Protein AF-A0A3D5JW32-F1 (afdb_monomer_lite)

pLDDT: mean 79.87, std 18.82, range [30.77, 98.5]

Structure (mmCIF, N/CA/C/O backbone):
data_AF-A0A3D5JW32-F1
#
_entry.id   AF-A0A3D5JW32-F1
#
loop_
_atom_site.group_PDB
_atom_site.id
_atom_site.type_symbol
_atom_site.label_atom_id
_atom_site.label_alt_id
_atom_site.label_comp_id
_atom_site.label_asym_id
_atom_site.label_entity_id
_atom_site.label_seq_id
_atom_site.pdbx_PDB_ins_code
_atom_site.Cartn_x
_atom_site.Cartn_y
_atom_site.Cartn_z
_atom_site.occupancy
_atom_site.B_iso_or_equiv
_atom_site.auth_seq_id
_atom_site.auth_comp_id
_atom_site.auth_asym_id
_atom_site.auth_atom_id
_atom_site.pdbx_PDB_model_num
ATOM 1 N N . LEU A 1 1 ? 2.317 16.200 3.271 1.00 34.09 1 LEU A N 1
ATOM 2 C CA . LEU A 1 1 ? 3.637 16.085 3.914 1.00 34.09 1 LEU A CA 1
ATOM 3 C C . LEU A 1 1 ? 4.172 14.727 3.511 1.00 34.09 1 LEU A C 1
ATOM 5 O O . LEU A 1 1 ? 3.501 13.744 3.782 1.00 34.09 1 LEU A O 1
ATOM 9 N N . TYR A 1 2 ? 5.267 14.684 2.752 1.00 35.19 2 TYR A N 1
ATOM 10 C CA . TYR A 1 2 ? 6.040 13.451 2.630 1.00 35.19 2 TYR A CA 1
ATOM 11 C C . TYR A 1 2 ? 6.527 13.134 4.046 1.00 35.19 2 TYR A C 1
ATOM 13 O O . TYR A 1 2 ? 7.132 14.013 4.662 1.00 35.19 2 TYR A O 1
ATOM 21 N N . GLY A 1 3 ? 6.203 11.955 4.580 1.00 39.38 3 GLY A N 1
ATOM 22 C CA . GLY A 1 3 ? 6.708 11.452 5.864 1.00 39.38 3 GLY A CA 1
ATOM 23 C C . GLY A 1 3 ? 8.209 11.167 5.781 1.00 39.38 3 GLY A C 1
ATOM 24 O O . GLY A 1 3 ? 8.642 10.023 5.815 1.00 39.38 3 GLY A O 1
ATOM 25 N N . GLY A 1 4 ? 8.986 12.223 5.551 1.00 36.19 4 GLY A N 1
ATOM 26 C CA . GLY A 1 4 ? 10.425 12.228 5.308 1.00 36.19 4 GLY A CA 1
ATOM 27 C C . GLY A 1 4 ? 11.145 13.194 6.243 1.00 36.19 4 GLY A C 1
ATOM 28 O O . GLY A 1 4 ? 12.140 13.795 5.853 1.00 36.19 4 GLY A O 1
ATOM 29 N N . GLY A 1 5 ? 10.618 13.394 7.453 1.00 43.34 5 GLY A N 1
ATOM 30 C CA . GLY A 1 5 ? 11.402 13.974 8.534 1.00 43.34 5 GLY A CA 1
ATOM 31 C C . GLY A 1 5 ? 12.342 12.915 9.098 1.00 43.34 5 GLY A C 1
ATOM 32 O O . GLY A 1 5 ? 11.950 11.758 9.266 1.00 43.34 5 GLY A O 1
ATOM 33 N N . ASP A 1 6 ? 13.579 13.298 9.403 1.00 49.12 6 ASP A N 1
ATOM 34 C CA . ASP A 1 6 ? 14.437 12.470 10.238 1.00 49.12 6 ASP A CA 1
ATOM 35 C C . ASP A 1 6 ? 13.717 12.166 11.553 1.00 49.12 6 ASP A C 1
ATOM 37 O O . ASP A 1 6 ? 13.260 13.074 12.248 1.00 49.12 6 ASP A O 1
ATOM 41 N N . ASN A 1 7 ? 13.669 10.878 11.901 1.00 60.97 7 ASN A N 1
ATOM 42 C CA . ASN A 1 7 ? 13.079 10.341 13.125 1.00 60.97 7 ASN A CA 1
ATOM 43 C C . ASN A 1 7 ? 11.555 10.139 13.149 1.00 60.97 7 ASN A C 1
ATOM 45 O O . ASN A 1 7 ? 10.902 10.484 14.133 1.00 60.97 7 ASN A O 1
ATOM 49 N N . LEU A 1 8 ? 11.012 9.430 12.159 1.00 65.69 8 LEU A N 1
ATOM 50 C CA . LEU A 1 8 ? 9.656 8.857 12.229 1.00 65.69 8 LEU A CA 1
ATOM 51 C C . LEU A 1 8 ? 9.365 8.093 13.538 1.00 65.69 8 LEU A C 1
ATOM 53 O O . LEU A 1 8 ? 8.250 8.120 14.038 1.00 65.69 8 LEU A O 1
ATOM 57 N N . LYS A 1 9 ? 10.380 7.481 14.160 1.00 66.50 9 LYS A N 1
ATOM 58 C CA . LYS A 1 9 ? 10.263 6.869 15.498 1.00 66.50 9 LYS A CA 1
ATOM 59 C C . LYS A 1 9 ? 9.889 7.830 16.637 1.00 66.50 9 LYS A C 1
ATOM 61 O O . LYS A 1 9 ? 9.487 7.378 17.698 1.00 66.50 9 LYS A O 1
ATOM 66 N N . TYR A 1 10 ? 10.118 9.127 16.458 1.00 65.56 10 TYR A N 1
ATOM 67 C CA . TYR A 1 10 ? 9.728 10.175 17.400 1.00 65.56 10 TYR A CA 1
ATOM 68 C C . TYR A 1 10 ? 8.472 10.894 16.919 1.00 65.56 10 TYR A C 1
ATOM 70 O O . TYR A 1 10 ? 8.055 11.868 17.549 1.00 65.56 10 TYR A O 1
ATOM 78 N N . GLU A 1 11 ? 7.871 10.441 15.811 1.00 62.34 11 GLU A N 1
ATOM 79 C CA . GLU A 1 11 ? 6.598 10.988 15.413 1.00 62.34 11 GLU A CA 1
ATOM 80 C C . GLU A 1 11 ? 5.562 10.657 16.477 1.00 62.34 11 GLU A C 1
ATOM 82 O O . GLU A 1 11 ? 5.435 9.524 16.929 1.00 62.34 11 GLU A O 1
ATOM 87 N N . PRO A 1 12 ? 4.774 11.636 16.889 1.00 60.88 12 PRO A N 1
ATOM 88 C CA . PRO A 1 12 ? 3.864 11.440 18.001 1.00 60.88 12 PRO A CA 1
ATOM 89 C C . PRO A 1 12 ? 2.772 10.388 17.816 1.00 60.88 12 PRO A C 1
ATOM 91 O O . PRO A 1 12 ? 2.269 9.852 18.806 1.00 60.88 12 PRO A O 1
ATOM 94 N N . THR A 1 13 ? 2.434 10.105 16.557 1.00 66.38 13 THR A N 1
ATOM 95 C CA . THR A 1 13 ? 1.471 9.077 16.159 1.00 66.38 13 THR A CA 1
ATOM 96 C C . THR A 1 13 ? 2.119 7.715 15.905 1.00 66.38 13 THR A C 1
ATOM 98 O O . THR A 1 13 ? 1.420 6.787 15.509 1.00 66.38 13 THR A O 1
ATOM 101 N N . VAL A 1 14 ? 3.432 7.571 16.134 1.00 69.69 14 VAL A N 1
ATOM 102 C CA . VAL A 1 14 ? 4.180 6.341 15.841 1.00 69.69 14 VAL A CA 1
ATOM 103 C C . VAL A 1 14 ? 3.578 5.112 16.527 1.00 69.69 14 VAL A C 1
ATOM 105 O O . VAL A 1 14 ? 3.443 4.077 15.883 1.00 69.69 14 VAL A O 1
ATOM 108 N N . ASP A 1 15 ? 3.098 5.268 17.764 1.00 70.00 15 ASP A N 1
ATOM 109 C CA . ASP A 1 15 ? 2.461 4.205 18.555 1.00 70.00 15 ASP A CA 1
ATOM 110 C C . ASP A 1 15 ? 1.148 3.693 17.933 1.00 70.00 15 ASP A C 1
ATOM 112 O O . ASP A 1 15 ? 0.679 2.611 18.276 1.00 70.00 15 ASP A O 1
ATOM 116 N N . ALA A 1 16 ? 0.535 4.470 17.034 1.00 71.88 16 ALA A N 1
ATOM 117 C CA . ALA A 1 16 ? -0.658 4.087 16.282 1.00 71.88 16 ALA A CA 1
ATOM 118 C C . ALA A 1 16 ? -0.326 3.563 14.875 1.00 71.88 16 ALA A C 1
ATOM 120 O O . ALA A 1 16 ? -1.209 3.045 14.187 1.00 71.88 16 ALA A O 1
ATOM 121 N N . SER A 1 17 ? 0.927 3.684 14.429 1.00 76.69 17 SER A N 1
ATOM 122 C CA . SER A 1 17 ? 1.345 3.154 13.139 1.00 76.69 17 SER A CA 1
ATOM 123 C C . SER A 1 17 ? 1.540 1.644 13.219 1.00 76.69 17 SER A C 1
ATOM 125 O O . SER A 1 17 ? 2.198 1.117 14.120 1.00 76.69 17 SER A O 1
ATOM 127 N N . TRP A 1 18 ? 1.033 0.929 12.213 1.00 82.62 18 TRP A N 1
ATOM 128 C CA . TRP A 1 18 ? 1.267 -0.510 12.078 1.00 82.62 18 TRP A CA 1
ATOM 129 C C . TRP A 1 18 ? 2.763 -0.837 11.907 1.00 82.62 18 TRP A C 1
ATOM 131 O O . TRP A 1 18 ? 3.191 -1.945 12.219 1.00 82.62 18 TRP A O 1
ATOM 141 N N . CYS A 1 19 ? 3.566 0.108 11.406 1.00 82.31 19 CYS A N 1
ATOM 142 C CA . CYS A 1 19 ? 5.023 0.058 11.436 1.00 82.31 19 CYS A CA 1
ATOM 143 C C . CYS A 1 19 ? 5.612 1.475 11.363 1.00 82.31 19 CYS A C 1
ATOM 145 O O . CYS A 1 19 ? 5.124 2.336 10.628 1.00 82.31 19 CYS A O 1
ATOM 147 N N . ALA A 1 20 ? 6.672 1.739 12.119 1.00 79.56 20 ALA A N 1
ATOM 148 C CA . ALA A 1 20 ? 7.420 2.983 12.000 1.00 79.56 20 ALA A CA 1
ATOM 149 C C . ALA A 1 20 ? 8.514 2.792 10.945 1.00 79.56 20 ALA A C 1
ATOM 151 O O . ALA A 1 20 ? 9.506 2.126 11.213 1.00 79.56 20 ALA A O 1
ATOM 152 N N . SER A 1 21 ? 8.332 3.324 9.736 1.00 82.12 21 SER A N 1
ATOM 153 C CA . SER A 1 21 ? 9.230 3.059 8.604 1.00 82.12 21 SER A CA 1
ATOM 154 C C . SER A 1 21 ? 9.554 4.340 7.849 1.00 82.12 21 SER A C 1
ATOM 156 O O . SER A 1 21 ? 8.648 5.000 7.343 1.00 82.12 21 SER A O 1
ATOM 158 N N . GLN A 1 22 ? 10.840 4.696 7.775 1.00 80.50 22 GLN A N 1
ATOM 159 C CA . GLN A 1 22 ? 11.320 5.893 7.083 1.00 80.50 22 GLN A CA 1
ATOM 160 C C . GLN A 1 22 ? 11.938 5.543 5.733 1.00 80.50 22 GLN A C 1
ATOM 162 O O . GLN A 1 22 ? 12.904 4.785 5.647 1.00 80.50 22 GLN A O 1
ATOM 167 N N . TYR A 1 23 ? 11.444 6.194 4.682 1.00 81.31 23 TYR A N 1
ATOM 168 C CA . TYR A 1 23 ? 12.141 6.251 3.404 1.00 81.31 23 TYR A CA 1
ATOM 169 C C . TYR A 1 23 ? 13.387 7.141 3.527 1.00 81.31 23 TYR A C 1
ATOM 171 O O . TYR A 1 23 ? 13.285 8.307 3.906 1.00 81.31 23 TYR A O 1
ATOM 179 N N . ILE A 1 24 ? 14.562 6.592 3.211 1.00 78.62 24 ILE A N 1
ATOM 180 C CA . ILE A 1 24 ? 15.864 7.262 3.403 1.00 78.62 24 ILE A CA 1
ATOM 181 C C . ILE A 1 24 ? 16.575 7.624 2.088 1.00 78.62 24 ILE A C 1
ATOM 183 O O . ILE A 1 24 ? 17.747 8.013 2.098 1.00 78.62 24 ILE A O 1
ATOM 187 N N . GLY A 1 25 ? 15.872 7.513 0.959 1.00 75.12 25 GLY A N 1
ATOM 188 C CA . GLY A 1 25 ? 16.359 7.892 -0.366 1.00 75.12 25 GLY A CA 1
ATOM 189 C C . GLY A 1 25 ? 16.450 6.726 -1.356 1.00 75.12 25 GLY A C 1
ATOM 190 O O . GLY A 1 25 ? 16.247 5.571 -0.981 1.00 75.12 25 GLY A O 1
ATOM 191 N N . PRO A 1 26 ? 16.755 7.032 -2.629 1.00 74.12 26 PRO A N 1
ATOM 192 C CA . PRO A 1 26 ? 16.813 6.036 -3.688 1.00 74.12 26 PRO A CA 1
ATOM 193 C C . PRO A 1 26 ? 17.966 5.062 -3.460 1.00 74.12 26 PRO A C 1
ATOM 195 O O . PRO A 1 26 ? 19.010 5.437 -2.917 1.00 74.12 26 PRO A O 1
ATOM 198 N N . ASN A 1 27 ? 17.787 3.820 -3.916 1.00 73.56 27 ASN A N 1
ATOM 199 C CA . ASN A 1 27 ? 18.757 2.735 -3.737 1.00 73.56 27 ASN A CA 1
ATOM 200 C C . ASN A 1 27 ? 19.118 2.503 -2.267 1.00 73.56 27 ASN A C 1
ATOM 202 O O . ASN A 1 27 ? 20.271 2.234 -1.955 1.00 73.56 27 ASN A O 1
ATOM 206 N N . LYS A 1 28 ? 18.179 2.680 -1.337 1.00 74.62 28 LYS A N 1
ATOM 207 C CA . LYS A 1 28 ? 18.384 2.305 0.057 1.00 74.62 28 LYS A CA 1
ATOM 208 C C . LYS A 1 28 ? 17.105 1.673 0.596 1.00 74.62 28 LYS A C 1
ATOM 210 O O . LYS A 1 28 ? 16.038 2.253 0.404 1.00 74.62 28 LYS A O 1
ATOM 215 N N . PRO A 1 29 ? 17.197 0.533 1.296 1.00 77.25 29 PRO A N 1
ATOM 216 C CA . PRO A 1 29 ? 16.075 -0.007 2.036 1.00 77.25 29 PRO A CA 1
ATOM 217 C C . PRO A 1 29 ? 15.622 1.017 3.078 1.00 77.25 29 PRO A C 1
ATOM 219 O O . PRO A 1 29 ? 16.425 1.839 3.540 1.00 77.25 29 PRO A O 1
ATOM 222 N N . PRO A 1 30 ? 14.342 0.986 3.462 1.00 83.81 30 PRO A N 1
ATOM 223 C CA . PRO A 1 30 ? 13.848 1.887 4.476 1.00 83.81 30 PRO A CA 1
ATOM 224 C C . PRO A 1 30 ? 14.488 1.601 5.829 1.00 83.81 30 PRO A C 1
ATOM 226 O O . PRO A 1 30 ? 14.925 0.491 6.130 1.00 83.81 30 PRO A O 1
ATOM 229 N N . LYS A 1 31 ? 14.507 2.629 6.673 1.00 84.62 31 LYS A N 1
ATOM 230 C CA . LYS A 1 31 ? 14.867 2.479 8.075 1.00 84.62 31 LYS A CA 1
ATOM 231 C C . LYS A 1 31 ? 13.606 2.159 8.866 1.00 84.62 31 LYS A C 1
ATOM 233 O O . LYS A 1 31 ? 12.785 3.043 9.106 1.00 84.62 31 LYS A O 1
ATOM 238 N N . ASP A 1 32 ? 13.465 0.899 9.251 1.00 84.75 32 ASP A N 1
ATOM 239 C CA . ASP A 1 32 ? 12.332 0.419 10.036 1.00 84.75 32 ASP A CA 1
ATOM 240 C C . ASP A 1 32 ? 12.641 0.468 11.546 1.00 84.75 32 ASP A C 1
ATOM 242 O O . ASP A 1 32 ? 13.729 0.109 11.992 1.00 84.75 32 ASP A O 1
ATOM 246 N N . TRP A 1 33 ? 11.663 0.875 12.348 1.00 84.06 33 TRP A N 1
ATOM 247 C CA . TRP A 1 33 ? 11.628 0.747 13.806 1.00 84.06 33 TRP A CA 1
ATOM 248 C C . TRP A 1 33 ? 10.405 -0.080 14.190 1.00 84.06 33 TRP A C 1
ATOM 250 O O . TRP A 1 33 ? 9.448 0.401 14.790 1.00 84.06 33 TRP A O 1
ATOM 260 N N . ILE A 1 34 ? 10.411 -1.347 13.785 1.00 86.25 34 ILE A N 1
ATOM 261 C CA . ILE A 1 34 ? 9.301 -2.272 14.041 1.00 86.25 34 ILE A CA 1
ATOM 262 C C . ILE A 1 34 ? 9.009 -2.400 15.538 1.00 86.25 34 ILE A C 1
ATOM 264 O O . ILE A 1 34 ? 7.858 -2.547 15.913 1.00 86.25 34 ILE A O 1
ATOM 268 N N . GLU A 1 35 ? 10.014 -2.269 16.397 1.00 85.81 35 GLU A N 1
ATOM 269 C CA . GLU A 1 35 ? 9.868 -2.401 17.850 1.00 85.81 35 GLU A CA 1
ATOM 270 C C . GLU A 1 35 ? 8.910 -1.373 18.473 1.00 85.81 35 GLU A C 1
ATOM 272 O O . GLU A 1 35 ? 8.327 -1.639 19.519 1.00 85.81 35 GLU A O 1
ATOM 277 N N . VAL A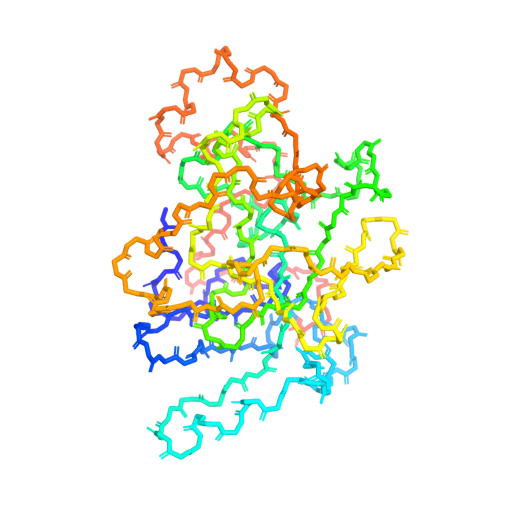 1 36 ? 8.718 -0.217 17.823 1.00 79.25 36 VAL A N 1
ATOM 278 C CA . VAL A 1 36 ? 7.764 0.821 18.260 1.00 79.25 36 VAL A CA 1
ATOM 279 C C . VAL A 1 36 ? 6.424 0.752 17.511 1.00 79.25 36 VAL A C 1
ATOM 281 O O . VAL A 1 36 ? 5.576 1.621 17.677 1.00 79.25 36 VAL A O 1
ATOM 284 N N . SER A 1 37 ? 6.224 -0.267 16.667 1.00 78.31 37 SER A N 1
ATOM 285 C CA . SER A 1 37 ? 4.952 -0.535 15.987 1.00 78.31 37 SER A CA 1
ATOM 286 C C . SER A 1 37 ? 3.842 -0.881 16.977 1.00 78.31 37 SER A C 1
ATOM 288 O O . SER A 1 37 ? 4.048 -1.665 17.907 1.00 78.31 37 SER A O 1
ATOM 290 N N . ALA A 1 38 ? 2.619 -0.445 16.662 1.00 80.38 38 ALA A N 1
ATOM 291 C CA . ALA A 1 38 ? 1.397 -0.858 17.350 1.00 80.38 38 ALA A CA 1
ATOM 292 C C . ALA A 1 38 ? 1.213 -2.391 17.428 1.00 80.38 38 ALA A C 1
ATOM 294 O O . ALA A 1 38 ? 0.594 -2.897 18.363 1.00 80.38 38 ALA A O 1
ATOM 295 N N . LEU A 1 39 ? 1.736 -3.145 16.452 1.00 83.06 39 LEU A N 1
ATOM 296 C CA . LEU A 1 39 ? 1.570 -4.599 16.361 1.00 83.06 39 LEU A CA 1
ATOM 297 C C . LEU A 1 39 ? 2.643 -5.386 17.121 1.00 83.06 39 LEU A C 1
ATOM 299 O O . LEU A 1 39 ? 2.408 -6.544 17.459 1.00 83.06 39 LEU A O 1
ATOM 303 N N . TYR A 1 40 ? 3.808 -4.795 17.396 1.00 85.94 40 TYR A N 1
ATOM 304 C CA . TYR A 1 40 ? 4.984 -5.540 17.860 1.00 85.94 40 TYR A CA 1
ATOM 305 C C . TYR A 1 40 ? 4.733 -6.329 19.152 1.00 85.94 40 TYR A C 1
ATOM 307 O O . TYR A 1 40 ? 5.043 -7.520 19.221 1.00 85.94 40 TYR A O 1
ATOM 315 N N . TYR A 1 41 ? 4.069 -5.700 20.127 1.00 85.00 41 TYR A N 1
ATOM 316 C CA . TYR A 1 41 ? 3.676 -6.341 21.387 1.00 85.00 41 TYR A CA 1
ATOM 317 C C . TYR A 1 41 ? 2.789 -7.559 21.190 1.00 85.00 41 TYR A C 1
ATOM 319 O O . TYR A 1 41 ? 3.048 -8.639 21.718 1.00 85.00 41 TYR A O 1
ATOM 327 N N . TYR A 1 42 ? 1.727 -7.375 20.405 1.00 85.38 42 TYR A N 1
ATOM 328 C CA . TYR A 1 42 ? 0.713 -8.394 20.172 1.00 85.38 42 TYR A CA 1
ATOM 329 C C . TYR A 1 42 ? 1.269 -9.567 19.363 1.00 85.38 42 TYR A C 1
ATOM 331 O O . TYR A 1 42 ? 0.744 -10.674 19.433 1.00 85.38 42 TYR A O 1
ATOM 339 N N . LEU A 1 43 ? 2.379 -9.346 18.658 1.00 89.12 43 LEU A N 1
ATOM 340 C CA . LEU A 1 43 ? 3.151 -10.366 17.958 1.00 89.12 43 LEU A CA 1
ATOM 341 C C . LEU A 1 43 ? 4.279 -10.951 18.821 1.00 89.12 43 LEU A C 1
ATOM 343 O O . LEU A 1 43 ? 5.240 -11.508 18.293 1.00 89.12 43 LEU A O 1
ATOM 347 N N . SER A 1 44 ? 4.160 -10.856 20.151 1.00 90.69 44 SER A N 1
ATOM 348 C CA . SER A 1 44 ? 5.119 -11.403 21.122 1.00 90.69 44 SER A CA 1
ATOM 349 C C . SER A 1 44 ? 6.547 -10.889 20.919 1.00 90.69 44 SER A C 1
ATOM 351 O O . SER A 1 44 ? 7.509 -11.633 21.111 1.00 90.69 44 SER A O 1
ATOM 353 N N . ASN A 1 45 ? 6.690 -9.627 20.502 1.00 89.62 45 ASN A N 1
ATOM 354 C CA . ASN A 1 45 ? 7.976 -8.982 20.225 1.00 89.62 45 ASN A CA 1
ATOM 355 C C . ASN A 1 45 ? 8.817 -9.752 19.191 1.00 89.62 45 ASN A C 1
ATOM 357 O O . ASN A 1 45 ? 10.045 -9.801 19.271 1.00 89.62 45 ASN A O 1
ATOM 361 N N . ASN A 1 46 ? 8.157 -10.409 18.233 1.00 90.69 46 ASN A N 1
ATOM 362 C CA . ASN A 1 46 ? 8.822 -11.234 17.237 1.00 90.69 46 ASN A CA 1
ATOM 363 C C . ASN A 1 46 ? 8.960 -10.497 15.901 1.00 90.69 46 ASN A C 1
ATOM 365 O O . ASN A 1 46 ? 8.043 -10.460 15.078 1.00 90.69 46 ASN A O 1
ATOM 369 N N . MET A 1 47 ? 10.163 -9.982 15.656 1.00 87.38 47 MET A N 1
ATOM 370 C CA . MET A 1 47 ? 10.547 -9.338 14.396 1.00 87.38 47 MET A CA 1
ATOM 371 C C . MET A 1 47 ? 10.344 -10.231 13.165 1.00 87.38 47 MET A C 1
ATOM 373 O O . MET A 1 47 ? 10.036 -9.736 12.083 1.00 87.38 47 MET A O 1
ATOM 377 N N . GLY A 1 48 ? 10.475 -11.553 13.316 1.00 89.00 48 GLY A N 1
ATOM 378 C CA . GLY A 1 48 ? 10.346 -12.504 12.213 1.00 89.00 48 GLY A CA 1
ATOM 379 C C . GLY A 1 48 ? 8.964 -12.509 11.555 1.00 89.00 48 GLY A C 1
ATOM 380 O O . GLY A 1 48 ? 8.860 -12.911 10.399 1.00 89.00 48 GLY A O 1
ATOM 381 N N . VAL A 1 49 ? 7.924 -12.029 12.249 1.00 91.56 49 VAL A N 1
ATOM 382 C CA . VAL A 1 49 ? 6.545 -11.977 11.733 1.00 91.56 49 VAL A CA 1
ATOM 383 C C . VAL A 1 4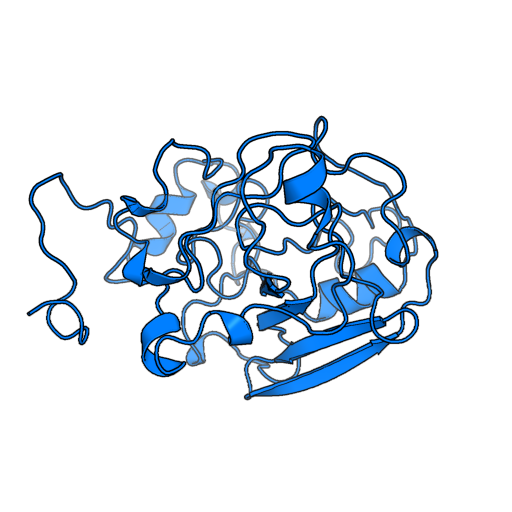9 ? 6.359 -10.889 10.672 1.00 91.56 49 VAL A C 1
ATOM 385 O O . VAL A 1 49 ? 5.465 -11.000 9.843 1.00 91.56 49 VAL A O 1
ATOM 388 N N . PHE A 1 50 ? 7.215 -9.864 10.635 1.00 91.50 50 PHE A N 1
ATOM 389 C CA . PHE A 1 50 ? 7.112 -8.757 9.673 1.00 91.50 50 PHE A CA 1
ATOM 390 C C . PHE A 1 50 ? 7.731 -9.080 8.307 1.00 91.50 50 PHE A C 1
ATOM 392 O O . PHE A 1 50 ? 7.699 -8.249 7.395 1.00 91.50 50 PHE A O 1
ATOM 399 N N . ARG A 1 51 ? 8.278 -10.289 8.146 1.00 89.94 51 ARG A N 1
ATOM 400 C CA . ARG A 1 51 ? 8.995 -10.721 6.950 1.00 89.94 51 ARG A CA 1
ATOM 401 C C . ARG A 1 51 ? 8.313 -11.909 6.284 1.00 89.94 51 ARG A C 1
ATOM 403 O O . ARG A 1 51 ? 7.889 -12.852 6.954 1.00 89.94 51 ARG A O 1
ATOM 410 N N . CYS A 1 52 ? 8.281 -11.883 4.957 1.00 92.31 52 CYS A N 1
ATOM 411 C CA . CYS A 1 52 ? 7.883 -13.032 4.161 1.00 92.31 52 CYS A CA 1
ATOM 412 C C . CYS A 1 52 ? 9.087 -13.973 3.980 1.00 92.31 52 CYS A C 1
ATOM 414 O O . CYS A 1 52 ? 10.154 -13.514 3.574 1.00 92.31 52 CYS A O 1
ATOM 416 N N . PRO A 1 53 ? 8.965 -15.287 4.242 1.00 91.00 53 PRO A N 1
ATOM 417 C CA . PRO A 1 53 ? 10.050 -16.239 3.988 1.00 91.00 53 PRO A CA 1
ATOM 418 C C . PRO A 1 53 ? 10.482 -16.341 2.515 1.00 91.00 53 PRO A C 1
ATOM 420 O O . PRO A 1 53 ? 11.593 -16.791 2.245 1.00 91.00 53 PRO A O 1
ATOM 423 N N . GLU A 1 54 ? 9.622 -15.944 1.570 1.00 90.56 54 GLU A N 1
ATOM 424 C CA . GLU A 1 54 ? 9.944 -15.929 0.135 1.00 90.56 54 GLU A CA 1
ATOM 425 C C . GLU A 1 54 ? 10.632 -14.636 -0.327 1.00 90.56 54 GLU A C 1
ATOM 427 O O . GLU A 1 54 ? 11.131 -14.586 -1.452 1.00 90.56 54 GLU A O 1
ATOM 432 N N . ASP A 1 55 ? 10.735 -13.624 0.538 1.00 87.94 55 ASP A N 1
ATOM 433 C CA . ASP A 1 55 ? 11.553 -12.440 0.281 1.00 87.94 55 ASP A CA 1
ATOM 434 C C . ASP A 1 55 ? 13.050 -12.788 0.410 1.00 87.94 55 ASP A C 1
ATOM 436 O O . ASP A 1 55 ? 13.661 -12.694 1.481 1.00 87.94 55 ASP A O 1
ATOM 440 N N . LYS A 1 56 ? 13.646 -13.241 -0.698 1.00 81.19 56 LYS A N 1
ATOM 441 C CA . LYS A 1 56 ? 15.037 -13.732 -0.749 1.00 81.19 56 LYS A CA 1
ATOM 442 C C . LYS A 1 56 ? 16.077 -12.626 -0.947 1.00 81.19 56 LYS A C 1
ATOM 444 O O . LYS A 1 56 ? 17.243 -12.853 -0.631 1.00 81.19 56 LYS A O 1
ATOM 449 N N . HIS A 1 57 ? 15.681 -11.436 -1.403 1.00 71.94 57 HIS A N 1
ATOM 450 C CA . HIS A 1 57 ? 16.596 -10.309 -1.663 1.00 71.94 57 HIS A CA 1
ATOM 451 C C . HIS A 1 57 ? 16.880 -9.448 -0.421 1.00 71.94 57 HIS A C 1
ATOM 453 O O . HIS A 1 57 ? 17.570 -8.433 -0.482 1.00 71.94 57 HIS A O 1
ATOM 459 N N . PHE A 1 58 ? 16.408 -9.880 0.747 1.00 60.59 58 PHE A N 1
ATOM 460 C CA . PHE A 1 58 ? 16.637 -9.218 2.030 1.00 60.59 58 PHE A CA 1
ATOM 461 C C . PHE A 1 58 ? 18.132 -9.047 2.382 1.00 60.59 58 PHE A C 1
ATOM 463 O O . PHE A 1 58 ? 18.504 -8.123 3.101 1.00 60.59 58 PHE A O 1
ATOM 470 N N . GLY A 1 59 ? 19.004 -9.928 1.873 1.00 55.56 59 GLY A N 1
ATOM 471 C CA . GLY A 1 59 ? 20.444 -9.927 2.162 1.00 55.56 59 GLY A CA 1
ATOM 472 C C . GLY A 1 59 ? 21.272 -8.873 1.417 1.00 55.56 59 GLY A C 1
ATOM 473 O O . GLY A 1 59 ? 22.413 -8.626 1.814 1.00 55.56 59 GLY A O 1
ATOM 474 N N . GLU A 1 60 ? 20.725 -8.224 0.381 1.00 65.50 60 GLU A N 1
ATOM 475 C CA . GLU A 1 60 ? 21.486 -7.274 -0.450 1.00 65.50 60 GLU A CA 1
ATOM 476 C C . GLU A 1 60 ? 21.959 -6.039 0.325 1.00 65.50 60 GLU A C 1
ATOM 478 O O . GLU A 1 60 ? 22.998 -5.456 0.007 1.00 65.50 60 GLU A O 1
ATOM 483 N N . ALA A 1 61 ? 21.226 -5.652 1.374 1.00 63.03 61 ALA A N 1
ATOM 484 C CA . ALA A 1 61 ? 21.588 -4.522 2.219 1.00 63.03 61 ALA A CA 1
ATOM 485 C C . ALA A 1 61 ? 22.988 -4.689 2.831 1.00 63.03 61 ALA A C 1
ATOM 487 O O . ALA A 1 61 ? 23.783 -3.749 2.829 1.00 63.03 61 ALA A O 1
ATOM 488 N N . LYS A 1 62 ? 23.327 -5.908 3.270 1.00 60.28 62 LYS A N 1
ATOM 489 C CA . LYS A 1 62 ? 24.614 -6.218 3.900 1.00 60.28 62 LYS A CA 1
ATOM 490 C C . LYS A 1 62 ? 25.783 -6.095 2.924 1.00 60.28 62 LYS A C 1
ATOM 492 O O . LYS A 1 62 ? 26.833 -5.581 3.299 1.00 60.28 62 LYS A O 1
ATOM 497 N N . GLU A 1 63 ? 25.603 -6.536 1.681 1.00 69.31 63 GLU A N 1
ATOM 498 C CA . GLU A 1 63 ? 26.631 -6.428 0.636 1.00 69.31 63 GLU A CA 1
ATOM 499 C C . GLU A 1 63 ? 26.884 -4.970 0.234 1.00 69.31 63 GLU A C 1
ATOM 501 O O . GLU A 1 63 ? 28.020 -4.589 -0.046 1.00 69.31 63 GLU A O 1
ATOM 506 N N . LYS A 1 64 ? 25.837 -4.138 0.258 1.00 70.44 64 LYS A N 1
ATOM 507 C CA . LYS A 1 64 ? 25.893 -2.723 -0.137 1.00 70.44 64 LYS A CA 1
ATOM 508 C C . LYS A 1 64 ? 26.135 -1.757 1.038 1.00 70.44 64 LYS A C 1
ATOM 510 O O . LYS A 1 64 ? 26.219 -0.548 0.822 1.00 70.44 64 LYS A O 1
ATOM 515 N N . GLY A 1 65 ? 26.265 -2.265 2.270 1.00 67.62 65 GLY A N 1
ATOM 516 C CA . GLY A 1 65 ? 26.458 -1.460 3.486 1.00 67.62 65 GLY A CA 1
ATOM 517 C C . GLY A 1 65 ? 25.246 -0.598 3.865 1.00 67.62 65 GLY A C 1
ATOM 518 O O . GLY A 1 65 ? 25.392 0.446 4.503 1.00 67.62 65 GLY A O 1
ATOM 519 N N . TRP A 1 66 ? 24.056 -0.990 3.420 1.00 69.81 66 TRP A N 1
ATOM 520 C CA . TRP A 1 66 ? 22.795 -0.322 3.718 1.00 69.81 66 TRP A CA 1
ATOM 521 C C . TRP A 1 66 ? 22.223 -0.781 5.069 1.00 69.81 66 TRP A C 1
ATOM 523 O O . TRP A 1 66 ? 22.630 -1.827 5.573 1.00 69.81 66 TRP A O 1
ATOM 533 N N . PRO A 1 67 ? 21.280 -0.030 5.673 1.00 66.81 67 PRO A N 1
ATOM 534 C CA . PRO A 1 67 ? 20.519 -0.530 6.815 1.00 66.81 67 PRO A CA 1
ATOM 535 C C . PRO A 1 67 ? 19.823 -1.846 6.470 1.00 66.81 67 PRO A C 1
ATOM 537 O O . PRO A 1 67 ? 19.345 -2.004 5.349 1.00 66.81 67 PRO A O 1
ATOM 540 N N . ASP A 1 68 ? 19.732 -2.767 7.424 1.00 69.38 68 ASP A N 1
ATOM 541 C CA . ASP A 1 68 ? 18.968 -3.994 7.216 1.00 69.38 68 ASP A CA 1
ATOM 542 C C . ASP A 1 68 ? 17.507 -3.621 6.929 1.00 69.38 68 ASP A C 1
ATOM 544 O O . ASP A 1 68 ? 16.853 -2.956 7.738 1.00 69.38 68 ASP A O 1
ATOM 548 N N . ARG A 1 69 ? 16.980 -4.049 5.775 1.00 78.88 69 ARG A N 1
ATOM 549 C CA . ARG A 1 69 ? 15.525 -4.112 5.591 1.00 78.88 69 ARG A CA 1
ATOM 550 C C . ARG A 1 69 ? 14.995 -5.028 6.687 1.00 78.88 69 ARG A C 1
ATOM 552 O O . ARG A 1 69 ? 15.648 -6.020 6.954 1.00 78.88 69 ARG A O 1
ATOM 559 N N . MET A 1 70 ? 13.866 -4.734 7.336 1.00 83.00 70 MET A N 1
ATOM 560 C CA . MET A 1 70 ? 13.354 -5.598 8.423 1.00 83.00 70 MET A CA 1
ATOM 561 C C . MET A 1 70 ? 11.947 -6.144 8.184 1.00 83.00 70 MET A C 1
ATOM 563 O O . MET A 1 70 ? 11.458 -6.950 8.974 1.00 83.00 70 MET A O 1
ATOM 567 N N . ARG A 1 71 ? 11.313 -5.760 7.074 1.00 90.06 71 ARG A N 1
ATOM 568 C CA . ARG A 1 71 ? 9.968 -6.204 6.704 1.00 90.06 71 ARG A CA 1
ATOM 569 C C . ARG A 1 71 ? 9.836 -6.478 5.210 1.00 90.06 71 ARG A C 1
ATOM 571 O O . ARG A 1 71 ? 10.621 -5.966 4.416 1.00 90.06 71 ARG A O 1
ATOM 578 N N . SER A 1 72 ? 8.793 -7.221 4.860 1.00 92.69 72 SER A N 1
ATOM 579 C CA . SER A 1 72 ? 8.393 -7.490 3.469 1.00 92.69 72 SER A CA 1
ATOM 580 C C . SER A 1 72 ? 6.966 -7.028 3.160 1.00 92.69 72 SER A C 1
ATOM 582 O O . SER A 1 72 ? 6.572 -6.959 2.001 1.00 92.69 72 SER A O 1
ATOM 584 N N . TYR A 1 73 ? 6.182 -6.704 4.191 1.00 94.25 73 TYR A N 1
ATOM 585 C CA . TYR A 1 73 ? 4.786 -6.302 4.041 1.00 94.25 73 TYR A CA 1
ATOM 586 C C . TYR A 1 73 ? 4.630 -4.788 4.083 1.00 94.25 73 TYR A C 1
ATOM 588 O O . TYR A 1 73 ? 5.409 -4.115 4.759 1.00 94.25 73 TYR A O 1
ATOM 596 N N . SER A 1 74 ? 3.587 -4.267 3.446 1.00 94.50 74 SER A N 1
ATOM 597 C CA . SER A 1 74 ? 3.137 -2.879 3.585 1.00 94.50 74 SER A CA 1
ATOM 598 C C . SER A 1 74 ? 1.632 -2.826 3.831 1.00 94.50 74 SER A C 1
ATOM 600 O O . SER A 1 74 ? 0.887 -3.661 3.313 1.00 94.50 74 SER A O 1
ATOM 602 N N . ILE A 1 75 ? 1.176 -1.837 4.605 1.00 94.44 75 ILE A N 1
ATOM 603 C CA . ILE A 1 75 ? -0.260 -1.591 4.780 1.00 94.44 75 ILE A CA 1
ATOM 604 C C . ILE A 1 75 ? -0.811 -0.818 3.589 1.00 94.44 75 ILE A C 1
ATOM 606 O O . ILE A 1 75 ? -0.165 0.098 3.085 1.00 94.44 75 ILE A O 1
ATOM 610 N N . ASN A 1 76 ? -2.027 -1.141 3.165 1.00 95.75 76 ASN A N 1
ATOM 611 C CA . ASN A 1 76 ? -2.829 -0.287 2.309 1.00 95.75 76 ASN A CA 1
ATOM 612 C C . ASN A 1 76 ? -2.843 1.125 2.897 1.00 95.75 76 ASN A C 1
ATOM 614 O O . ASN A 1 76 ? -3.316 1.326 4.018 1.00 95.75 76 ASN A O 1
ATOM 618 N N . LEU A 1 77 ? -2.369 2.107 2.132 1.00 92.19 77 LEU A N 1
ATOM 619 C CA . LEU A 1 77 ? -2.335 3.501 2.565 1.00 92.19 77 LEU A CA 1
ATOM 620 C C . LEU A 1 77 ? -3.713 3.971 3.070 1.00 92.19 77 LEU A C 1
ATOM 622 O O . LEU A 1 77 ? -3.811 4.710 4.048 1.00 92.19 77 LEU A O 1
ATOM 626 N N . TYR A 1 78 ? -4.788 3.498 2.436 1.00 93.50 78 TYR A N 1
ATOM 627 C CA . TYR A 1 78 ? -6.156 3.858 2.790 1.00 93.50 78 TYR A CA 1
ATOM 628 C C . TYR A 1 78 ? -6.678 3.143 4.046 1.00 93.50 78 TYR A C 1
ATOM 630 O O . TYR A 1 78 ? -7.686 3.579 4.592 1.00 93.50 78 TYR A O 1
ATOM 638 N N . ALA A 1 79 ? -6.023 2.088 4.538 1.00 92.31 79 ALA A N 1
ATOM 639 C CA . ALA A 1 79 ? -6.430 1.313 5.718 1.00 92.31 79 ALA A CA 1
ATOM 640 C C . ALA A 1 79 ? -5.694 1.748 7.001 1.00 92.31 79 ALA A C 1
ATOM 642 O O . ALA A 1 79 ? -5.279 0.915 7.802 1.00 92.31 79 ALA A O 1
ATOM 643 N N . GLY A 1 80 ? -5.504 3.057 7.181 1.00 79.12 80 GLY A N 1
ATOM 644 C CA . GLY A 1 80 ? -4.830 3.610 8.361 1.00 79.12 80 GLY A CA 1
ATOM 645 C C . GLY A 1 80 ? -3.331 3.852 8.177 1.00 79.12 80 GLY A C 1
ATOM 646 O O . GLY A 1 80 ? -2.631 4.112 9.156 1.00 79.12 80 GLY A O 1
ATOM 647 N N . GLY A 1 81 ? -2.843 3.818 6.934 1.00 81.62 81 GLY A N 1
ATOM 648 C CA . GLY A 1 81 ? -1.472 4.181 6.599 1.00 81.62 81 GLY A CA 1
ATOM 649 C C . GLY A 1 81 ? -1.072 5.566 7.113 1.00 81.62 81 GLY A C 1
ATOM 650 O O . GLY A 1 81 ? -1.908 6.470 7.191 1.00 81.62 81 GLY A O 1
ATOM 651 N N . TRP A 1 82 ? 0.194 5.705 7.526 1.00 74.75 82 TRP A N 1
ATOM 652 C CA . TRP A 1 82 ? 0.730 6.882 8.236 1.00 74.75 82 TRP A CA 1
ATOM 653 C C . TRP A 1 82 ? -0.253 7.451 9.268 1.00 74.75 82 TRP A C 1
ATOM 655 O O . TRP A 1 82 ? -0.600 8.631 9.232 1.00 74.75 82 TRP A O 1
ATOM 665 N N . SER A 1 83 ? -0.761 6.594 10.153 1.00 71.12 83 SER A N 1
ATOM 666 C CA . SER A 1 83 ? -1.669 6.989 11.238 1.00 71.12 83 SER A CA 1
ATOM 667 C C . SER A 1 83 ? -3.001 7.584 10.754 1.00 71.12 83 SER A C 1
ATOM 669 O O . SER A 1 83 ? -3.605 8.426 11.419 1.00 71.12 83 SER A O 1
ATOM 671 N N . GLY A 1 84 ? -3.475 7.156 9.579 1.00 74.06 84 GLY A N 1
ATOM 672 C CA . GLY A 1 84 ? -4.775 7.546 9.027 1.00 74.06 84 GLY A CA 1
ATOM 673 C C . GLY A 1 84 ? -4.793 8.898 8.306 1.00 74.06 84 GLY A C 1
ATOM 674 O O . GLY A 1 84 ? -5.872 9.488 8.127 1.00 74.06 84 GLY A O 1
ATOM 675 N N . TRP A 1 85 ? -3.626 9.388 7.882 1.00 72.38 85 TRP A N 1
ATOM 676 C CA . TRP A 1 85 ? -3.494 10.605 7.087 1.00 72.38 85 TRP A CA 1
ATOM 677 C C . TRP A 1 85 ? -3.655 10.325 5.587 1.00 72.38 85 TRP A C 1
ATOM 679 O O . TRP A 1 85 ? -2.929 9.496 5.040 1.00 72.38 85 TRP A O 1
ATOM 689 N N . PRO A 1 86 ? -4.547 11.038 4.871 1.00 74.94 86 PRO A N 1
ATOM 690 C CA . PRO A 1 86 ? -4.594 10.927 3.422 1.00 74.94 86 PRO A CA 1
ATOM 691 C C . PRO A 1 86 ? -3.332 11.540 2.808 1.00 74.94 86 PRO A C 1
ATOM 693 O O . PRO A 1 86 ? -2.924 12.654 3.161 1.00 74.94 86 PRO A O 1
ATOM 696 N N . LEU A 1 87 ? -2.742 10.843 1.839 1.00 78.19 87 LEU A N 1
ATOM 697 C CA . LEU A 1 87 ? -1.671 11.410 1.028 1.00 78.19 87 LEU A CA 1
ATOM 698 C C . LEU A 1 87 ? -2.209 12.566 0.170 1.00 78.19 87 LEU A C 1
ATOM 700 O O . LEU A 1 87 ? -3.366 12.594 -0.255 1.00 78.19 87 LEU A O 1
AT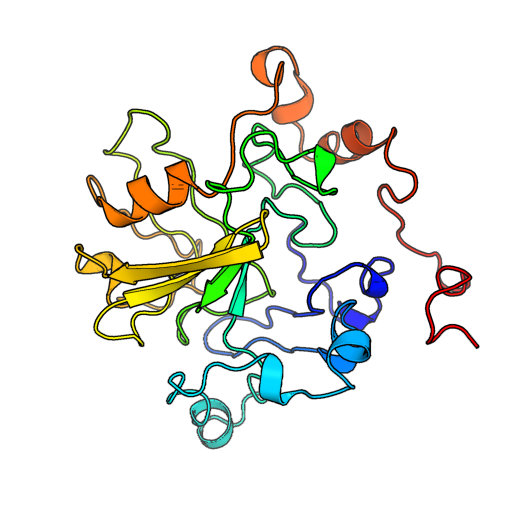OM 704 N N . ARG A 1 88 ? -1.347 13.548 -0.108 1.00 76.56 88 ARG A N 1
ATOM 705 C CA . ARG A 1 88 ? -1.673 14.635 -1.036 1.00 76.56 88 ARG A CA 1
ATOM 706 C C . ARG A 1 88 ? -1.983 14.061 -2.425 1.00 76.56 88 ARG A C 1
ATOM 708 O O . ARG A 1 88 ? -1.160 13.350 -2.986 1.00 76.56 88 ARG A O 1
ATOM 715 N N . GLY A 1 89 ? -3.120 14.453 -2.990 1.00 80.19 89 GLY A N 1
ATOM 716 C CA . GLY A 1 89 ? -3.652 13.933 -4.252 1.00 80.19 89 GLY A CA 1
ATOM 717 C C . GLY A 1 89 ? -4.712 12.846 -4.060 1.00 80.19 89 GLY A C 1
ATOM 718 O O . GLY A 1 89 ? -5.455 12.570 -4.993 1.00 80.19 89 GLY A O 1
ATOM 719 N N . ASP A 1 90 ? -4.834 12.298 -2.849 1.00 86.12 90 ASP A N 1
ATOM 720 C CA . ASP A 1 90 ? -5.703 11.162 -2.544 1.00 86.12 90 ASP A CA 1
ATOM 721 C C . ASP A 1 90 ? -6.852 11.526 -1.584 1.00 86.12 90 ASP A C 1
ATOM 723 O O . ASP A 1 90 ? -7.569 10.655 -1.097 1.00 86.12 90 ASP A O 1
ATOM 727 N N . GLN A 1 91 ? -7.067 12.816 -1.312 1.00 83.12 91 GLN A N 1
ATOM 728 C CA . GLN A 1 91 ? -8.040 13.286 -0.317 1.00 83.12 91 GLN A CA 1
ATOM 729 C C . GLN A 1 91 ? -9.506 12.978 -0.664 1.00 83.12 91 GLN A C 1
ATOM 731 O O . GLN A 1 91 ? -10.367 13.038 0.209 1.00 83.12 91 GLN A O 1
ATOM 736 N N . MET A 1 92 ? -9.795 12.664 -1.927 1.00 86.44 92 MET A N 1
ATOM 737 C CA . MET A 1 92 ? -11.123 12.242 -2.382 1.00 86.44 92 MET A CA 1
ATOM 738 C C . MET A 1 92 ? -11.471 10.801 -1.985 1.00 86.44 92 MET A C 1
ATOM 740 O O . MET A 1 92 ? -12.629 10.399 -2.084 1.00 86.44 92 MET A O 1
ATOM 744 N N . TRP A 1 93 ? -10.486 10.010 -1.555 1.00 90.81 93 TRP A N 1
ATOM 745 C CA . TRP A 1 93 ? -10.665 8.610 -1.192 1.00 90.81 93 TRP A CA 1
ATOM 746 C C . TRP A 1 93 ? -10.930 8.441 0.301 1.00 90.81 93 TRP A C 1
ATOM 748 O O . TRP A 1 93 ? -10.503 9.233 1.141 1.00 90.81 93 TRP A O 1
ATOM 758 N N . THR A 1 94 ? -11.641 7.373 0.645 1.00 90.88 94 THR A N 1
ATOM 759 C CA . THR A 1 94 ? -11.916 7.029 2.038 1.00 90.88 94 THR A CA 1
ATOM 760 C C . THR A 1 94 ? -10.643 6.517 2.705 1.00 90.88 94 THR A C 1
ATOM 762 O O . THR A 1 94 ? -10.006 5.596 2.196 1.00 90.88 94 THR A O 1
ATOM 765 N N . ILE A 1 95 ? -10.306 7.086 3.864 1.00 87.75 95 ILE A N 1
ATOM 766 C CA . ILE A 1 95 ? -9.320 6.521 4.788 1.00 87.75 95 ILE A CA 1
ATOM 767 C C . ILE A 1 95 ? -10.079 5.789 5.892 1.00 87.75 95 ILE A C 1
ATOM 769 O O . ILE A 1 95 ? -10.799 6.424 6.666 1.00 87.75 95 ILE A O 1
ATOM 773 N N . TYR A 1 96 ? -9.923 4.471 5.941 1.00 89.12 96 TYR A N 1
ATOM 774 C CA . TYR A 1 96 ? -10.495 3.591 6.948 1.00 89.12 96 TYR A CA 1
ATOM 775 C C . TYR A 1 96 ? -9.604 3.609 8.189 1.00 89.12 96 TYR A C 1
ATOM 777 O O . TYR A 1 96 ? -8.452 3.183 8.140 1.00 89.12 96 TYR A O 1
ATOM 785 N N . ARG A 1 97 ? -10.120 4.138 9.296 1.00 81.31 97 ARG A N 1
ATOM 786 C CA . ARG A 1 97 ? -9.374 4.313 10.554 1.00 81.31 97 ARG A CA 1
ATOM 787 C C . ARG A 1 97 ? -9.849 3.367 11.651 1.00 81.31 97 ARG A C 1
ATOM 789 O O . ARG A 1 97 ? -9.117 3.100 12.594 1.00 81.31 97 ARG A O 1
ATOM 796 N N . GLN A 1 98 ? -11.067 2.857 11.520 1.00 82.62 98 GLN A N 1
ATOM 797 C CA . GLN A 1 98 ? -11.656 1.853 12.403 1.00 82.62 98 GLN A CA 1
ATOM 798 C C . GLN A 1 98 ? -12.377 0.785 11.590 1.00 82.62 98 GLN A C 1
ATOM 800 O O . GLN A 1 98 ? -12.782 1.006 10.449 1.00 82.62 98 GLN A O 1
ATOM 805 N N . GLN A 1 99 ? -12.609 -0.364 12.220 1.00 82.88 99 GLN A N 1
ATOM 806 C CA . GLN A 1 99 ? -13.290 -1.492 11.592 1.00 82.88 99 GLN A CA 1
ATOM 807 C C . GLN A 1 99 ? -14.680 -1.120 11.043 1.00 82.88 99 GLN A C 1
ATOM 809 O O . GLN A 1 99 ? -15.058 -1.564 9.964 1.00 82.88 99 GLN A O 1
ATOM 814 N N . SER A 1 100 ? -15.423 -0.253 11.736 1.00 85.50 100 SER A N 1
ATOM 815 C CA . SER A 1 100 ? -16.757 0.198 11.314 1.00 85.50 100 SER A CA 1
ATOM 816 C C . SER A 1 100 ? -16.758 1.124 10.088 1.00 85.50 100 SER A C 1
ATOM 818 O O . SER A 1 100 ? -17.821 1.342 9.499 1.00 85.50 100 SER A O 1
ATOM 820 N N . ASP A 1 101 ? -15.596 1.635 9.661 1.00 87.06 101 ASP A N 1
ATOM 821 C CA . ASP A 1 101 ? -15.474 2.393 8.411 1.00 87.06 101 ASP A CA 1
ATOM 822 C C . ASP A 1 101 ? -15.548 1.462 7.186 1.00 87.06 101 ASP A C 1
ATOM 824 O O . ASP A 1 101 ? -15.952 1.880 6.095 1.00 87.06 101 ASP A O 1
ATOM 828 N N . PHE A 1 102 ? -15.192 0.184 7.351 1.00 91.94 102 PHE A N 1
ATOM 829 C CA . PHE A 1 102 ? -15.256 -0.815 6.292 1.00 91.94 102 PHE A CA 1
ATOM 830 C C . PHE A 1 102 ? -16.697 -1.300 6.100 1.00 91.94 102 PHE A C 1
ATOM 832 O O . PHE A 1 102 ? -17.193 -2.175 6.803 1.00 91.94 102 PHE A O 1
ATOM 839 N N . ARG A 1 103 ? -17.381 -0.752 5.091 1.00 93.31 103 ARG A N 1
ATOM 840 C CA . ARG A 1 103 ? -18.739 -1.189 4.700 1.00 93.31 103 ARG A CA 1
ATOM 841 C C . ARG A 1 103 ? -18.776 -2.519 3.944 1.00 93.31 103 ARG A C 1
ATOM 843 O O . ARG A 1 103 ? -19.846 -3.082 3.760 1.00 93.31 103 ARG A O 1
ATOM 850 N N . ASP A 1 104 ? -17.620 -2.980 3.490 1.00 95.56 104 ASP A N 1
ATOM 851 C CA . ASP A 1 104 ? -17.437 -4.152 2.633 1.00 95.56 104 ASP A CA 1
ATOM 852 C C . ASP A 1 104 ? -16.068 -4.787 2.954 1.00 95.56 104 ASP A C 1
ATOM 854 O O . ASP A 1 104 ? -15.133 -4.698 2.155 1.00 95.56 104 ASP A O 1
ATOM 858 N N . PRO A 1 105 ? -15.889 -5.306 4.186 1.00 96.81 105 PRO A N 1
ATOM 859 C CA . PRO A 1 105 ? -14.571 -5.646 4.725 1.00 96.81 105 PRO A CA 1
ATOM 860 C C . PRO A 1 105 ? -13.897 -6.803 3.975 1.00 96.81 105 PRO A C 1
ATOM 862 O O . PRO A 1 105 ? -12.686 -6.768 3.772 1.00 96.81 105 PRO A O 1
ATOM 865 N N . ALA A 1 106 ? -14.681 -7.755 3.463 1.00 97.56 106 ALA A N 1
ATOM 866 C CA . ALA A 1 106 ? -14.193 -8.869 2.650 1.00 97.56 106 ALA A CA 1
ATOM 867 C C . ALA A 1 106 ? -13.604 -8.432 1.294 1.00 97.56 106 ALA A C 1
ATOM 869 O O . ALA A 1 106 ? -12.889 -9.186 0.656 1.00 97.56 106 ALA A O 1
ATOM 870 N N . ASN A 1 107 ? -13.868 -7.210 0.825 1.00 97.31 107 ASN A N 1
ATOM 871 C CA . ASN A 1 107 ? -13.287 -6.703 -0.420 1.00 97.31 107 ASN A CA 1
ATOM 872 C C . ASN A 1 107 ? -12.380 -5.494 -0.179 1.00 97.31 107 ASN A C 1
ATOM 874 O O . ASN A 1 107 ? -12.184 -4.689 -1.091 1.00 97.31 107 ASN A O 1
ATOM 878 N N . ARG A 1 108 ? -11.868 -5.292 1.040 1.00 97.94 108 ARG A N 1
ATOM 879 C CA . ARG A 1 108 ? -10.882 -4.243 1.332 1.00 97.94 108 ARG A CA 1
ATOM 880 C C . ARG A 1 108 ? -9.631 -4.857 1.921 1.00 97.94 108 ARG A C 1
ATOM 882 O O . ARG A 1 108 ? -9.678 -5.390 3.026 1.00 97.94 108 ARG A O 1
ATOM 889 N N . PHE A 1 109 ? -8.530 -4.783 1.180 1.00 98.19 109 PHE A N 1
ATOM 890 C CA . PHE A 1 109 ? -7.273 -5.336 1.662 1.00 98.19 109 PHE A CA 1
ATOM 891 C C . PHE A 1 109 ? -6.617 -4.400 2.687 1.00 98.19 109 PHE A C 1
ATOM 893 O O . PHE A 1 109 ? -6.788 -3.176 2.629 1.00 98.19 109 PHE A O 1
ATOM 900 N N . VAL A 1 110 ? -5.860 -4.986 3.613 1.00 96.56 110 VAL A N 1
ATOM 901 C CA . VAL A 1 110 ? -5.161 -4.291 4.698 1.00 96.56 110 VAL A CA 1
ATOM 902 C C . VAL A 1 110 ? -3.653 -4.415 4.533 1.00 96.56 110 VAL A C 1
ATOM 904 O O . VAL A 1 110 ? -3.006 -3.389 4.403 1.00 96.56 110 VAL A O 1
ATOM 907 N N . LEU A 1 111 ? -3.081 -5.620 4.489 1.00 96.44 111 LEU A N 1
ATOM 908 C CA . LEU A 1 111 ? -1.643 -5.832 4.265 1.00 96.44 111 LEU A CA 1
ATOM 909 C C . LEU A 1 111 ? -1.412 -6.603 2.967 1.00 96.44 111 LEU A C 1
ATOM 911 O O . LEU A 1 111 ? -2.255 -7.407 2.563 1.00 96.44 111 LEU A O 1
ATOM 915 N N . LEU A 1 112 ? -0.252 -6.385 2.352 1.00 97.81 112 LEU A N 1
ATOM 916 C CA . LEU A 1 112 ? 0.252 -7.212 1.258 1.00 97.81 112 LEU A CA 1
ATOM 917 C C . LEU A 1 112 ? 1.777 -7.320 1.271 1.00 97.81 112 LEU A C 1
ATOM 919 O O . LEU A 1 112 ? 2.446 -6.499 1.903 1.00 97.81 112 LEU A O 1
ATOM 923 N N . ASP A 1 113 ? 2.307 -8.282 0.517 1.00 95.69 113 ASP A N 1
ATOM 924 C CA . ASP A 1 113 ? 3.729 -8.347 0.170 1.00 95.69 113 ASP A CA 1
ATOM 925 C C . ASP A 1 113 ? 4.095 -7.213 -0.800 1.00 95.69 113 ASP A C 1
ATOM 927 O O . ASP A 1 113 ? 3.512 -7.101 -1.882 1.00 95.69 113 ASP A O 1
ATOM 931 N N . MET A 1 114 ? 5.082 -6.393 -0.446 1.00 94.25 114 MET A N 1
ATOM 932 C CA . MET A 1 114 ? 5.590 -5.318 -1.299 1.00 94.25 114 MET A CA 1
ATOM 933 C C . MET A 1 114 ? 6.939 -5.714 -1.888 1.00 94.25 114 MET A C 1
ATOM 935 O O . MET A 1 114 ? 7.793 -6.236 -1.176 1.00 94.25 114 MET A O 1
ATOM 939 N N . ASP A 1 115 ? 7.118 -5.456 -3.181 1.00 92.44 115 ASP A N 1
ATOM 940 C CA . ASP A 1 115 ? 8.317 -5.837 -3.916 1.00 92.44 115 ASP A CA 1
ATOM 941 C C . ASP A 1 115 ? 9.576 -5.221 -3.297 1.00 92.44 115 ASP A C 1
ATOM 943 O O . ASP A 1 115 ? 9.574 -4.065 -2.856 1.00 92.44 115 ASP A O 1
ATOM 947 N N . ASP A 1 116 ? 10.649 -6.004 -3.272 1.00 86.75 116 ASP A N 1
ATOM 948 C CA . ASP A 1 116 ? 11.902 -5.677 -2.615 1.00 86.75 116 ASP A CA 1
ATOM 949 C C . ASP A 1 116 ? 12.607 -4.453 -3.204 1.00 86.75 116 ASP A C 1
ATOM 951 O O . ASP A 1 116 ? 13.272 -3.736 -2.448 1.00 86.75 116 ASP A O 1
ATOM 955 N N . GLU A 1 117 ? 12.424 -4.184 -4.499 1.00 85.44 117 GLU A N 1
ATOM 956 C CA . GLU A 1 117 ? 12.953 -2.998 -5.176 1.00 85.44 117 GLU A CA 1
ATOM 957 C C . GLU A 1 117 ? 12.087 -1.753 -4.934 1.00 85.44 117 GLU A C 1
ATOM 959 O O . GLU A 1 117 ? 12.546 -0.643 -5.189 1.00 85.44 117 GLU A O 1
ATOM 964 N N . SER A 1 118 ? 10.844 -1.920 -4.459 1.00 89.50 118 SER A N 1
ATOM 965 C CA . SER A 1 118 ? 9.865 -0.834 -4.273 1.00 89.50 118 SER A CA 1
ATOM 966 C C . SER A 1 118 ? 9.577 -0.474 -2.816 1.00 89.50 118 SER A C 1
ATOM 968 O O . SER A 1 118 ? 9.019 0.590 -2.527 1.00 89.50 118 SER A O 1
ATOM 970 N N . ILE A 1 119 ? 9.954 -1.341 -1.876 1.00 89.50 119 ILE A N 1
ATOM 971 C CA . ILE A 1 119 ? 9.607 -1.196 -0.466 1.00 89.50 119 ILE A CA 1
ATOM 972 C C . ILE A 1 119 ? 10.170 0.089 0.154 1.00 89.50 119 ILE A C 1
ATOM 974 O O . ILE A 1 119 ? 11.366 0.359 0.112 1.00 89.50 119 ILE A O 1
ATOM 978 N N . ASN A 1 120 ? 9.289 0.903 0.748 1.00 87.19 120 ASN A N 1
ATOM 979 C CA . ASN A 1 120 ? 9.643 2.250 1.215 1.00 87.19 120 ASN A CA 1
ATOM 980 C C . ASN A 1 120 ? 9.125 2.577 2.631 1.00 87.19 120 ASN A C 1
ATOM 982 O O . ASN A 1 120 ? 9.570 1.981 3.596 1.00 87.19 120 ASN A O 1
ATOM 986 N N . ALA A 1 121 ? 8.212 3.524 2.815 1.00 84.44 121 ALA A N 1
ATOM 987 C CA . ALA A 1 121 ? 7.820 4.108 4.093 1.00 84.44 121 ALA A CA 1
ATOM 988 C C . ALA A 1 121 ? 6.678 3.360 4.808 1.00 84.44 121 ALA A C 1
ATOM 990 O O . ALA A 1 121 ? 5.802 3.993 5.392 1.00 84.44 121 ALA A O 1
ATOM 991 N N . GLY A 1 122 ? 6.628 2.029 4.733 1.00 88.75 122 GLY A N 1
ATOM 992 C CA . GLY A 1 122 ? 5.648 1.212 5.466 1.00 88.75 122 GLY A CA 1
ATOM 993 C C . GLY A 1 122 ? 4.261 1.127 4.840 1.00 88.75 122 GLY A C 1
ATOM 994 O O . GLY A 1 122 ? 3.372 0.514 5.420 1.00 88.75 122 GLY A O 1
ATOM 995 N N . ASN A 1 123 ? 4.038 1.746 3.687 1.00 90.62 123 ASN A N 1
ATOM 996 C CA . ASN A 1 123 ? 2.712 1.883 3.102 1.00 90.62 123 ASN A CA 1
ATOM 997 C C . ASN A 1 123 ? 2.721 1.420 1.652 1.00 90.62 123 ASN A C 1
ATOM 999 O O . ASN A 1 123 ? 3.763 1.394 1.006 1.00 90.62 123 ASN A O 1
ATOM 1003 N N . PHE A 1 124 ? 1.543 1.044 1.178 1.00 95.19 124 PHE A N 1
ATOM 1004 C CA . PHE A 1 124 ? 1.280 0.671 -0.192 1.00 95.19 124 PHE A CA 1
ATOM 1005 C C . PHE A 1 124 ? 0.139 1.524 -0.730 1.00 95.19 124 PHE A C 1
ATOM 1007 O O . PHE A 1 124 ? -1.028 1.374 -0.351 1.00 95.19 124 PHE A O 1
ATOM 1014 N N . ARG A 1 125 ? 0.481 2.444 -1.618 1.00 94.50 125 ARG A N 1
ATOM 1015 C CA . ARG A 1 125 ? -0.436 3.302 -2.343 1.00 94.50 125 ARG A CA 1
ATOM 1016 C C . ARG A 1 125 ? -0.815 2.635 -3.655 1.00 94.50 125 ARG A C 1
ATOM 1018 O O . ARG A 1 125 ? -0.085 2.688 -4.643 1.00 94.50 125 ARG A O 1
ATOM 1025 N N . VAL A 1 126 ? -2.032 2.111 -3.695 1.00 97.00 126 VAL A N 1
ATOM 1026 C CA . VAL A 1 126 ? -2.684 1.808 -4.969 1.00 97.00 126 VAL A CA 1
ATOM 1027 C C . VAL A 1 126 ? -3.019 3.127 -5.653 1.00 97.00 126 VAL A C 1
ATOM 1029 O O . VAL A 1 126 ? -3.785 3.926 -5.120 1.00 97.00 126 VAL A O 1
ATOM 1032 N N . ASP A 1 127 ? -2.447 3.368 -6.830 1.00 95.88 127 ASP A N 1
ATOM 1033 C CA . ASP A 1 127 ? -2.816 4.526 -7.637 1.00 95.88 127 ASP A CA 1
ATOM 1034 C C . ASP A 1 127 ? -4.244 4.348 -8.162 1.00 95.88 127 ASP A C 1
ATOM 1036 O O . ASP A 1 127 ? -4.549 3.389 -8.874 1.00 95.88 127 ASP A O 1
ATOM 1040 N N . MET A 1 128 ? -5.126 5.277 -7.803 1.00 96.69 128 MET A N 1
ATOM 1041 C CA . MET A 1 128 ? -6.549 5.215 -8.136 1.00 96.69 128 MET A CA 1
ATOM 1042 C C . MET A 1 128 ? -6.922 6.014 -9.399 1.00 96.69 128 MET A C 1
ATOM 1044 O O . MET A 1 128 ? -8.107 6.148 -9.698 1.00 96.69 128 MET A O 1
ATOM 1048 N N . SER A 1 129 ? -5.955 6.539 -10.167 1.00 93.62 129 SER A N 1
ATOM 1049 C CA . SER A 1 129 ? -6.204 7.476 -11.286 1.00 93.62 129 SER A CA 1
ATOM 1050 C C . SER A 1 129 ? -7.067 6.899 -12.413 1.00 93.62 129 SER A C 1
ATOM 1052 O O . SER A 1 129 ? -7.700 7.649 -13.156 1.00 93.62 129 SER A O 1
ATOM 1054 N N . GLY A 1 130 ? -7.104 5.572 -12.559 1.00 94.94 130 GLY A N 1
ATOM 1055 C CA . GLY A 1 130 ? -7.953 4.903 -13.547 1.00 94.94 130 GLY A CA 1
ATOM 1056 C C . GLY A 1 130 ? -9.290 4.388 -13.015 1.00 94.94 130 GLY A C 1
ATOM 1057 O O . GLY A 1 130 ? -10.099 3.888 -13.801 1.00 94.94 130 GLY A O 1
ATOM 1058 N N . TRP A 1 131 ? -9.548 4.503 -11.712 1.00 95.88 131 TRP A N 1
ATOM 1059 C CA . TRP A 1 131 ? -10.805 4.049 -11.131 1.00 95.88 131 TRP A CA 1
ATOM 1060 C C . TRP A 1 131 ? -11.951 5.026 -11.471 1.00 95.88 131 TRP A C 1
ATOM 1062 O O . TRP A 1 131 ? -11.778 6.239 -11.433 1.00 95.88 131 TRP A O 1
ATOM 1072 N N . SER A 1 132 ? -13.167 4.572 -11.779 1.00 92.81 132 SER A N 1
ATOM 1073 C CA . SER A 1 132 ? -13.567 3.169 -11.955 1.00 92.81 132 SER A CA 1
ATOM 1074 C C . SER A 1 132 ? -13.429 2.670 -13.395 1.00 92.81 132 SER A C 1
ATOM 1076 O O . SER A 1 132 ? -13.313 1.470 -13.597 1.00 92.81 132 SER A O 1
ATOM 1078 N N . ASN A 1 133 ? -13.423 3.565 -14.390 1.00 93.25 133 ASN A N 1
ATOM 1079 C CA . ASN A 1 133 ? -13.635 3.198 -15.797 1.00 93.25 133 ASN A CA 1
ATOM 1080 C C . ASN A 1 133 ? -12.630 3.838 -16.777 1.00 93.25 133 ASN A C 1
ATOM 1082 O O . ASN A 1 133 ? -12.930 3.982 -17.962 1.00 93.25 133 ASN A O 1
ATOM 1086 N N . ASN A 1 134 ? -11.444 4.242 -16.313 1.00 97.19 134 ASN A N 1
ATOM 1087 C CA . ASN A 1 134 ? -10.397 4.822 -17.158 1.00 97.19 134 ASN A CA 1
ATOM 1088 C C . ASN A 1 134 ? -9.120 3.973 -17.130 1.00 97.19 134 ASN A C 1
ATOM 1090 O O . ASN A 1 134 ? -8.085 4.376 -16.599 1.00 97.19 134 ASN A O 1
ATOM 1094 N N . SER A 1 135 ? -9.172 2.802 -17.763 1.00 97.25 135 SER A N 1
ATOM 1095 C CA . SER A 1 135 ? -8.030 1.882 -17.825 1.00 97.25 135 SER A CA 1
ATOM 1096 C C . SER A 1 135 ? -6.788 2.463 -18.506 1.00 97.25 135 SER A C 1
ATOM 1098 O O . SER A 1 135 ? -5.681 1.980 -18.280 1.00 97.25 135 SER A O 1
ATOM 1100 N N . LYS A 1 136 ? -6.933 3.535 -19.297 1.00 98.00 136 LYS A N 1
ATOM 1101 C CA . LYS A 1 136 ? -5.803 4.251 -19.908 1.00 98.00 136 LYS A CA 1
ATOM 1102 C C . LYS A 1 136 ? -4.936 4.992 -18.888 1.00 98.00 136 LYS A C 1
ATOM 1104 O O . LYS A 1 136 ? -3.786 5.282 -19.193 1.00 98.00 136 LYS A O 1
ATOM 1109 N N . ALA A 1 137 ? -5.481 5.297 -17.710 1.00 97.81 137 ALA A N 1
ATOM 1110 C CA . ALA A 1 137 ? -4.776 5.972 -16.623 1.00 97.81 137 ALA A CA 1
ATOM 1111 C C . ALA A 1 137 ? -4.217 5.003 -15.567 1.00 97.81 137 ALA A C 1
ATOM 1113 O O . ALA A 1 137 ? -3.745 5.446 -14.524 1.00 97.81 137 ALA A O 1
ATOM 1114 N N . TYR A 1 138 ? -4.278 3.688 -15.804 1.00 98.31 138 TYR A N 1
ATOM 1115 C CA . TYR A 1 138 ? -3.634 2.719 -14.921 1.00 98.31 138 TYR A CA 1
ATOM 1116 C C . TYR A 1 138 ? -2.123 2.912 -14.931 1.00 98.31 138 TYR A C 1
ATOM 1118 O O . TYR A 1 138 ? -1.489 2.997 -15.984 1.00 98.31 138 TYR A O 1
ATOM 1126 N N . GLN A 1 139 ? -1.559 3.000 -13.735 1.00 97.12 139 GLN A N 1
ATOM 1127 C CA . GLN A 1 139 ? -0.142 3.196 -13.509 1.00 97.12 139 GLN A CA 1
ATOM 1128 C C . GLN A 1 139 ? 0.229 2.699 -12.118 1.00 97.12 139 GLN A C 1
ATOM 1130 O O . GLN A 1 139 ? -0.607 2.656 -11.216 1.00 97.12 139 GLN A O 1
ATOM 1135 N N . PHE A 1 140 ? 1.500 2.388 -11.946 1.00 95.94 140 PHE A N 1
ATOM 1136 C CA . PHE A 1 140 ? 2.111 2.300 -10.634 1.00 95.94 140 PHE A CA 1
ATOM 1137 C C . PHE A 1 140 ? 2.728 3.651 -10.268 1.00 95.94 140 PHE A C 1
ATOM 1139 O O . PHE A 1 140 ? 3.133 4.434 -11.138 1.00 95.94 140 PHE A O 1
ATOM 1146 N N . ARG A 1 141 ? 2.782 3.917 -8.964 1.00 91.44 141 ARG A N 1
ATOM 1147 C CA . ARG A 1 141 ? 3.644 4.947 -8.368 1.00 91.44 141 ARG A CA 1
ATOM 1148 C C . ARG A 1 141 ? 4.862 4.234 -7.804 1.00 91.44 141 ARG A C 1
ATOM 1150 O O . ARG A 1 141 ? 5.290 3.269 -8.396 1.00 91.44 141 ARG A O 1
ATOM 1157 N N . GLN A 1 142 ? 5.383 4.636 -6.657 1.00 91.19 142 GLN A N 1
ATOM 1158 C CA . GLN A 1 142 ? 6.597 4.049 -6.082 1.00 91.19 142 GLN A CA 1
ATOM 1159 C C . GLN A 1 142 ? 6.405 2.630 -5.516 1.00 91.19 142 GLN A C 1
ATOM 1161 O O . GLN A 1 142 ? 7.362 2.060 -5.005 1.00 91.19 142 GLN A O 1
ATOM 1166 N N . ASP A 1 143 ? 5.192 2.075 -5.602 1.00 94.25 143 ASP A N 1
ATOM 1167 C CA . ASP A 1 143 ? 4.769 0.907 -4.841 1.00 94.25 143 ASP A CA 1
ATOM 1168 C C . ASP A 1 143 ? 4.365 -0.235 -5.779 1.00 94.25 143 ASP A C 1
ATOM 1170 O O . ASP A 1 143 ? 3.370 -0.130 -6.503 1.00 94.25 143 ASP A O 1
ATOM 1174 N N . TRP A 1 144 ? 5.131 -1.330 -5.750 1.00 95.94 144 TRP A N 1
ATOM 1175 C CA . TRP A 1 144 ? 4.857 -2.555 -6.505 1.00 95.94 144 TRP A CA 1
ATOM 1176 C C . TRP A 1 144 ? 4.519 -3.709 -5.578 1.00 95.94 144 TRP A C 1
ATOM 1178 O O . TRP A 1 144 ? 5.177 -3.882 -4.548 1.00 95.94 144 TRP A O 1
ATOM 1188 N N . PRO A 1 145 ? 3.492 -4.510 -5.896 1.00 97.19 145 PRO A N 1
ATOM 1189 C CA . PRO A 1 145 ? 3.263 -5.712 -5.131 1.00 97.19 145 PRO A CA 1
ATOM 1190 C C . PRO A 1 145 ? 4.369 -6.721 -5.440 1.00 97.19 145 PRO A C 1
ATOM 1192 O O . PRO A 1 145 ? 4.839 -6.813 -6.575 1.00 97.19 145 PRO A O 1
ATOM 1195 N N . ALA A 1 146 ? 4.745 -7.523 -4.452 1.00 95.12 146 ALA A N 1
ATOM 1196 C CA . ALA A 1 146 ? 5.710 -8.581 -4.684 1.00 95.12 146 ALA A CA 1
ATOM 1197 C C . ALA A 1 146 ? 5.165 -9.643 -5.652 1.00 95.12 146 ALA A C 1
ATOM 1199 O O . ALA A 1 146 ? 3.955 -9.856 -5.778 1.00 95.12 146 ALA A O 1
ATOM 1200 N N . SER A 1 147 ? 6.078 -10.368 -6.294 1.00 95.31 147 SER A N 1
ATOM 1201 C CA . SER A 1 147 ? 5.749 -11.481 -7.199 1.00 95.31 147 SER A CA 1
ATOM 1202 C C . SER A 1 147 ? 6.270 -12.837 -6.717 1.00 95.31 147 SER A C 1
ATOM 1204 O O . SER A 1 147 ? 6.268 -13.816 -7.468 1.00 95.31 147 SER A O 1
ATOM 1206 N N . TRP A 1 148 ? 6.693 -12.918 -5.454 1.00 92.19 148 TRP A N 1
ATOM 1207 C CA . TRP A 1 148 ? 7.426 -14.058 -4.900 1.00 92.19 148 TRP A CA 1
ATOM 1208 C C . TRP A 1 148 ? 6.595 -15.354 -4.803 1.00 92.19 148 TRP A C 1
ATOM 1210 O O . TRP A 1 148 ? 7.147 -16.453 -4.847 1.00 92.19 148 TRP A O 1
ATOM 1220 N N . HIS A 1 149 ? 5.260 -15.273 -4.745 1.00 93.44 149 HIS A N 1
ATOM 1221 C CA . HIS A 1 149 ? 4.379 -16.432 -4.550 1.00 93.44 149 HIS A CA 1
ATOM 1222 C C . HIS A 1 149 ? 3.841 -17.020 -5.864 1.00 93.44 149 HIS A C 1
ATOM 1224 O O . HIS A 1 149 ? 2.628 -17.036 -6.110 1.00 93.44 149 HIS A O 1
ATOM 1230 N N . ASN A 1 150 ? 4.753 -17.556 -6.688 1.00 93.44 150 ASN A N 1
ATOM 1231 C CA . ASN A 1 150 ? 4.472 -18.097 -8.028 1.00 93.44 150 ASN A CA 1
ATOM 1232 C C . ASN A 1 150 ? 3.844 -17.034 -8.946 1.00 93.44 150 ASN A C 1
ATOM 1234 O O . ASN A 1 150 ? 2.705 -17.182 -9.408 1.00 93.44 150 ASN A O 1
ATOM 1238 N N . ASN A 1 151 ? 4.604 -15.958 -9.183 1.00 95.50 151 ASN A N 1
ATOM 1239 C CA . ASN A 1 151 ? 4.162 -14.765 -9.906 1.00 95.50 151 ASN A CA 1
ATOM 1240 C C . ASN A 1 151 ? 2.939 -14.130 -9.235 1.00 95.50 151 ASN A C 1
ATOM 1242 O O . ASN A 1 151 ? 1.950 -13.820 -9.894 1.00 95.50 151 ASN A O 1
ATOM 1246 N N . GLY A 1 152 ? 2.961 -14.030 -7.910 1.00 95.88 152 GLY A N 1
ATOM 1247 C CA . GLY A 1 152 ? 1.821 -13.565 -7.136 1.00 95.88 152 GLY A CA 1
ATOM 1248 C C . GLY A 1 152 ? 2.200 -13.016 -5.772 1.00 95.88 152 GLY A C 1
ATOM 1249 O O . GLY A 1 152 ? 3.353 -13.104 -5.351 1.00 95.88 152 GLY A O 1
ATOM 1250 N N . CYS A 1 153 ? 1.185 -12.496 -5.095 1.00 96.56 153 CYS A N 1
ATOM 1251 C CA . CYS A 1 153 ? 1.260 -11.799 -3.817 1.00 96.56 153 CYS A CA 1
ATOM 1252 C C . CYS A 1 153 ? 0.130 -12.269 -2.901 1.00 96.56 153 CYS A C 1
ATOM 1254 O O . CYS A 1 153 ? -0.944 -12.664 -3.379 1.00 96.56 153 CYS A O 1
ATOM 1256 N N . THR A 1 154 ? 0.363 -12.209 -1.596 1.00 96.94 154 THR A N 1
ATOM 1257 C CA . THR A 1 154 ? -0.653 -12.469 -0.581 1.00 96.94 154 THR A CA 1
ATOM 1258 C C . THR A 1 154 ? -1.242 -11.154 -0.084 1.00 96.94 154 THR A C 1
ATOM 1260 O O . THR A 1 154 ? -0.513 -10.213 0.207 1.00 96.94 154 THR A O 1
ATOM 1263 N N . PHE A 1 155 ? -2.565 -11.103 0.045 1.00 98.19 155 PHE A N 1
ATOM 1264 C CA . PHE A 1 155 ? -3.314 -9.978 0.599 1.00 98.19 155 PHE A CA 1
ATOM 1265 C C . PHE A 1 155 ? -4.090 -10.444 1.825 1.00 98.19 155 PHE A C 1
ATOM 1267 O O . PHE A 1 155 ? -4.747 -11.482 1.767 1.00 98.19 155 PHE A O 1
ATOM 1274 N N . SER A 1 156 ? -4.064 -9.671 2.907 1.00 97.81 156 SER A N 1
ATOM 1275 C CA . SER A 1 156 ? -5.031 -9.804 4.001 1.00 97.81 156 SER A CA 1
ATOM 1276 C C . SER A 1 156 ? -6.173 -8.809 3.825 1.00 97.81 156 SER A C 1
ATOM 1278 O O . SER A 1 156 ? -5.978 -7.737 3.253 1.00 97.81 156 SER A O 1
ATOM 1280 N N . PHE A 1 157 ? -7.358 -9.144 4.326 1.00 98.31 157 PHE A N 1
ATOM 1281 C CA . PHE A 1 157 ? -8.569 -8.337 4.186 1.00 98.31 157 PHE A CA 1
ATOM 1282 C C . PHE A 1 157 ? -9.133 -7.905 5.538 1.00 98.31 157 PHE A C 1
ATOM 1284 O O . PHE A 1 157 ? -8.809 -8.468 6.584 1.00 98.31 157 PHE A O 1
ATOM 1291 N N . ALA A 1 158 ? -9.965 -6.863 5.523 1.00 96.81 158 ALA A N 1
ATOM 1292 C CA . ALA A 1 158 ? -10.455 -6.204 6.733 1.00 96.81 158 ALA A CA 1
ATOM 1293 C C . ALA A 1 158 ? -11.429 -7.058 7.572 1.00 96.81 158 ALA A C 1
ATOM 1295 O O . ALA A 1 158 ? -11.717 -6.711 8.717 1.00 96.81 158 ALA A O 1
ATOM 1296 N N . ASP A 1 159 ? -11.939 -8.166 7.033 1.00 96.62 159 ASP A N 1
ATOM 1297 C CA . ASP A 1 159 ? -12.712 -9.180 7.768 1.00 96.62 159 ASP A CA 1
ATOM 1298 C C . ASP A 1 159 ? -11.831 -10.298 8.368 1.00 96.62 159 ASP A C 1
ATOM 1300 O O . ASP A 1 159 ? -12.343 -11.172 9.066 1.00 96.62 159 ASP A O 1
ATOM 1304 N N . GLY A 1 160 ? -10.517 -10.265 8.120 1.00 95.38 160 GLY A N 1
ATOM 1305 C CA . GLY A 1 160 ? -9.529 -11.188 8.671 1.00 95.38 160 GLY A CA 1
ATOM 1306 C C . GLY A 1 160 ? -9.141 -12.362 7.771 1.00 95.38 160 GLY A C 1
ATOM 1307 O O . GLY A 1 160 ? -8.272 -13.139 8.172 1.00 95.38 160 GLY A O 1
ATOM 1308 N N . HIS A 1 161 ? -9.724 -12.518 6.576 1.00 98.00 161 HIS A N 1
ATOM 1309 C CA . HIS A 1 161 ? -9.258 -13.553 5.647 1.00 98.00 161 HIS A CA 1
ATOM 1310 C C . HIS A 1 161 ? -8.009 -13.105 4.869 1.00 98.00 161 HIS A C 1
ATOM 1312 O O . HIS A 1 161 ? -7.594 -11.944 4.912 1.00 98.00 161 HIS A O 1
ATOM 1318 N N . ALA A 1 162 ? -7.400 -14.050 4.152 1.00 97.25 162 ALA A N 1
ATOM 1319 C CA . ALA A 1 162 ? -6.302 -13.779 3.237 1.00 97.25 162 ALA A CA 1
ATOM 1320 C C . ALA A 1 162 ? -6.536 -14.461 1.886 1.00 97.25 162 ALA A C 1
ATOM 1322 O O . ALA A 1 162 ? -7.038 -15.586 1.827 1.00 97.25 162 ALA A O 1
ATOM 1323 N N . GLU A 1 163 ? -6.132 -13.796 0.809 1.00 96.56 163 GLU A N 1
ATOM 1324 C CA . GLU A 1 163 ? -6.177 -14.325 -0.553 1.00 96.56 163 GLU A CA 1
ATOM 1325 C C . GLU A 1 163 ? -4.803 -14.233 -1.203 1.00 96.56 163 GLU A C 1
ATOM 1327 O O . GLU A 1 163 ? -4.009 -13.336 -0.920 1.00 96.56 163 GLU A O 1
ATOM 1332 N N . ARG A 1 164 ? -4.537 -15.140 -2.143 1.00 95.88 164 ARG A N 1
ATOM 1333 C CA . ARG A 1 164 ? -3.367 -15.052 -3.015 1.00 95.88 164 ARG A CA 1
ATOM 1334 C C . ARG A 1 164 ? -3.801 -14.626 -4.407 1.00 95.88 164 ARG A C 1
ATOM 1336 O O . ARG A 1 164 ? -4.579 -15.328 -5.055 1.00 95.88 164 ARG A O 1
ATOM 1343 N N . LYS A 1 165 ? -3.232 -13.529 -4.903 1.00 97.19 165 LYS A N 1
ATOM 1344 C CA . LYS A 1 165 ? -3.448 -13.048 -6.267 1.00 97.19 165 LYS A CA 1
ATOM 1345 C C . LYS A 1 165 ? -2.239 -13.387 -7.125 1.00 97.19 165 LYS A C 1
ATOM 1347 O O . LYS A 1 165 ? -1.126 -12.960 -6.845 1.00 97.19 165 LYS A O 1
ATOM 1352 N N . ARG A 1 166 ? -2.468 -14.152 -8.193 1.00 97.69 166 ARG A N 1
ATOM 1353 C CA . ARG A 1 166 ? -1.478 -14.342 -9.259 1.00 97.69 166 ARG A CA 1
ATOM 1354 C C . ARG A 1 166 ? -1.576 -13.190 -10.250 1.00 97.69 166 ARG A C 1
ATOM 1356 O O . ARG A 1 166 ? -2.682 -12.849 -10.673 1.00 97.69 166 ARG A O 1
ATOM 1363 N N . TRP A 1 167 ? -0.445 -12.620 -10.620 1.00 98.19 167 TRP A N 1
ATOM 1364 C CA . TRP A 1 167 ? -0.342 -11.523 -11.568 1.00 98.19 167 TRP A CA 1
ATOM 1365 C C . TRP A 1 167 ? -0.450 -12.008 -13.008 1.00 98.19 167 TRP A C 1
ATOM 1367 O O . TRP A 1 167 ? -0.075 -13.134 -13.341 1.00 98.19 167 TRP A O 1
ATOM 1377 N N . GLN A 1 168 ? -1.040 -11.158 -13.840 1.00 97.75 168 GLN A N 1
ATOM 1378 C CA . GLN A 1 168 ? -1.359 -11.424 -15.241 1.00 97.75 168 GLN A CA 1
ATOM 1379 C C . GLN A 1 168 ? -0.639 -10.466 -16.190 1.00 97.75 168 GLN A C 1
ATOM 1381 O O . GLN A 1 168 ? -0.653 -10.701 -17.395 1.00 97.75 168 GLN A O 1
ATOM 1386 N N . HIS A 1 169 ? -0.046 -9.393 -15.667 1.00 97.88 169 HIS A N 1
ATOM 1387 C CA . HIS A 1 169 ? 0.613 -8.371 -16.464 1.00 97.88 169 HIS A CA 1
ATOM 1388 C C . HIS A 1 169 ? 2.100 -8.253 -16.116 1.00 97.88 169 HIS A C 1
ATOM 1390 O O . HIS A 1 169 ? 2.464 -8.183 -14.942 1.00 97.88 169 HIS A O 1
ATOM 1396 N N . ASP A 1 170 ? 2.955 -8.160 -17.137 1.00 96.19 170 ASP A N 1
ATOM 1397 C CA . ASP A 1 170 ? 4.416 -8.127 -16.974 1.00 96.19 170 ASP A CA 1
ATOM 1398 C C . ASP A 1 170 ? 4.891 -6.930 -16.144 1.00 96.19 170 ASP A C 1
ATOM 1400 O O . ASP A 1 170 ? 5.800 -7.058 -15.327 1.00 96.19 170 ASP A O 1
ATOM 1404 N N . ASP A 1 171 ? 4.227 -5.778 -16.279 1.00 96.31 171 ASP A N 1
ATOM 1405 C CA . ASP A 1 171 ? 4.531 -4.601 -15.454 1.00 96.31 171 ASP A CA 1
ATOM 1406 C C . ASP A 1 171 ? 4.287 -4.808 -13.958 1.00 96.31 171 ASP A C 1
ATOM 1408 O O . ASP A 1 171 ? 4.849 -4.060 -13.161 1.00 96.31 171 ASP A O 1
ATOM 1412 N N . THR A 1 172 ? 3.447 -5.775 -13.583 1.00 97.44 172 THR A N 1
ATOM 1413 C CA . THR A 1 172 ? 3.198 -6.150 -12.185 1.00 97.44 172 THR A CA 1
ATOM 1414 C C . THR A 1 172 ? 4.237 -7.158 -11.693 1.00 97.44 172 THR A C 1
ATOM 1416 O O . THR A 1 172 ? 4.554 -7.176 -10.510 1.00 97.44 172 THR A O 1
ATOM 1419 N N . LEU A 1 173 ? 4.778 -7.991 -12.591 1.00 95.31 173 LEU A N 1
ATOM 1420 C CA . LEU A 1 173 ? 5.699 -9.076 -12.239 1.00 95.31 173 LEU A CA 1
ATOM 1421 C C . LEU A 1 173 ? 7.076 -8.597 -11.789 1.00 95.31 173 LEU A C 1
ATOM 1423 O O . LEU A 1 173 ? 7.767 -9.319 -11.071 1.00 95.31 173 LEU A O 1
ATOM 1427 N N . ARG A 1 174 ? 7.501 -7.427 -12.267 1.00 90.06 174 ARG A N 1
ATOM 1428 C CA . ARG A 1 174 ? 8.833 -6.903 -11.996 1.00 90.06 174 ARG A CA 1
ATOM 1429 C C . ARG A 1 174 ? 8.864 -5.384 -12.063 1.00 90.06 174 ARG A C 1
ATOM 1431 O O . ARG A 1 174 ? 8.348 -4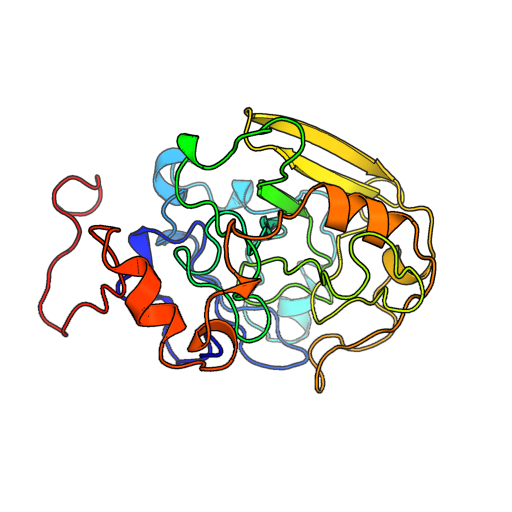.774 -13.008 1.00 90.06 174 ARG A O 1
ATOM 1438 N N . VAL A 1 175 ? 9.596 -4.791 -11.128 1.00 88.62 175 VAL A N 1
ATOM 1439 C CA . VAL A 1 175 ? 9.970 -3.384 -11.186 1.00 88.62 175 VAL A CA 1
ATOM 1440 C C . VAL A 1 175 ? 11.038 -3.201 -12.274 1.00 88.62 175 VAL A C 1
ATOM 1442 O O . VAL A 1 175 ? 12.132 -3.752 -12.238 1.00 88.62 175 VAL A O 1
ATOM 1445 N N . GLY A 1 176 ? 10.688 -2.493 -13.347 1.00 84.50 176 GLY A N 1
ATOM 1446 C CA . GLY A 1 176 ? 11.548 -2.372 -14.537 1.00 84.50 176 GLY A CA 1
ATOM 1447 C C . GLY A 1 176 ? 12.582 -1.241 -14.480 1.00 84.50 176 GLY A C 1
ATOM 1448 O O . GLY A 1 176 ? 13.245 -0.983 -15.481 1.00 84.50 176 GLY A O 1
ATOM 1449 N N . PHE A 1 177 ? 12.644 -0.509 -13.371 1.00 85.88 177 PHE A N 1
ATOM 1450 C CA . PHE A 1 177 ? 13.449 0.699 -13.165 1.00 85.88 177 PHE A CA 1
ATOM 1451 C C . PHE A 1 177 ? 13.539 0.984 -11.661 1.00 85.88 177 PHE A C 1
ATOM 1453 O O . PHE A 1 177 ? 12.896 0.298 -10.879 1.00 85.88 177 PHE A O 1
ATOM 1460 N N . ASN A 1 178 ? 14.286 2.005 -11.241 1.00 85.69 178 ASN A N 1
ATOM 1461 C CA . ASN A 1 178 ? 14.305 2.404 -9.836 1.00 85.69 178 ASN A CA 1
ATOM 1462 C C . ASN A 1 178 ? 12.995 3.129 -9.449 1.00 85.69 178 ASN A C 1
ATOM 1464 O O . ASN A 1 178 ? 12.823 4.291 -9.832 1.00 85.69 178 ASN A O 1
ATOM 1468 N N . PRO A 1 179 ? 12.084 2.517 -8.667 1.00 85.38 179 PRO A N 1
ATOM 1469 C CA . PRO A 1 179 ? 10.788 3.122 -8.343 1.00 85.38 179 PRO A CA 1
ATOM 1470 C C . PRO A 1 179 ? 10.924 4.282 -7.342 1.00 85.38 179 PRO A C 1
ATOM 1472 O O . PRO A 1 179 ? 9.987 5.049 -7.113 1.00 85.38 179 PRO A O 1
ATOM 1475 N N . HIS A 1 180 ? 12.109 4.440 -6.755 1.00 83.50 180 HIS A N 1
ATOM 1476 C CA . HIS A 1 180 ? 12.442 5.488 -5.803 1.00 83.50 180 HIS A CA 1
ATOM 1477 C C . HIS A 1 180 ? 13.026 6.749 -6.459 1.00 83.50 180 HIS A C 1
ATOM 1479 O O . HIS A 1 180 ? 13.202 7.769 -5.787 1.00 83.50 180 HIS A O 1
ATOM 1485 N N . GLU A 1 181 ? 13.325 6.704 -7.760 1.00 80.94 181 GLU A N 1
ATOM 1486 C CA . GLU A 1 181 ? 13.804 7.857 -8.521 1.00 80.94 181 GLU A CA 1
ATOM 1487 C C . GLU A 1 181 ? 12.643 8.697 -9.075 1.00 80.94 181 GLU A C 1
ATOM 1489 O O . GLU A 1 181 ? 11.662 8.188 -9.624 1.00 80.94 181 GLU A O 1
ATOM 1494 N N . GLY A 1 182 ? 12.767 10.022 -8.948 1.00 83.12 182 GLY A N 1
ATOM 1495 C CA . GLY A 1 182 ? 11.745 10.966 -9.400 1.00 83.12 182 GLY A CA 1
ATOM 1496 C C . GLY A 1 182 ? 10.382 10.711 -8.748 1.00 83.12 182 GLY A C 1
ATOM 1497 O O . GLY A 1 182 ? 10.277 10.566 -7.534 1.00 83.12 182 GLY A O 1
ATOM 1498 N N . GLU A 1 183 ? 9.329 10.667 -9.565 1.00 81.38 183 GLU A N 1
ATOM 1499 C CA . GLU A 1 183 ? 7.957 10.390 -9.113 1.00 81.38 183 GLU A CA 1
ATOM 1500 C C . GLU A 1 183 ? 7.633 8.884 -9.028 1.00 81.38 183 GLU A C 1
ATOM 1502 O O . GLU A 1 183 ? 6.517 8.522 -8.635 1.00 81.38 183 GLU A O 1
ATOM 1507 N N . GLY A 1 184 ? 8.569 8.016 -9.442 1.00 85.88 184 GLY A N 1
ATOM 1508 C CA . GLY A 1 184 ? 8.384 6.565 -9.500 1.00 85.88 184 GLY A CA 1
ATOM 1509 C C . GLY A 1 184 ? 7.220 6.113 -10.381 1.00 85.88 184 GLY A C 1
ATOM 1510 O O . GLY A 1 184 ? 6.618 5.084 -10.113 1.00 85.88 184 GLY A O 1
ATOM 1511 N N . ILE A 1 185 ? 6.824 6.899 -11.386 1.00 91.81 185 ILE A N 1
ATOM 1512 C CA . ILE A 1 185 ? 5.629 6.606 -12.187 1.00 91.81 185 ILE A CA 1
ATOM 1513 C C . ILE A 1 185 ? 5.970 5.615 -13.293 1.00 91.81 185 ILE A C 1
ATOM 1515 O O . ILE A 1 185 ? 6.836 5.883 -14.126 1.00 91.81 185 ILE A O 1
ATOM 1519 N N . LYS A 1 186 ? 5.189 4.536 -13.379 1.00 94.94 186 LYS A N 1
ATOM 1520 C CA . LYS A 1 186 ? 5.147 3.669 -14.559 1.00 94.94 186 LYS A CA 1
ATOM 1521 C C . LYS A 1 186 ? 3.720 3.532 -15.052 1.00 94.94 186 LYS A C 1
ATOM 1523 O O . LYS A 1 186 ? 2.899 2.868 -14.422 1.00 94.94 186 LYS A O 1
ATOM 1528 N N . ALA A 1 187 ? 3.439 4.146 -16.198 1.00 96.31 187 ALA A N 1
ATOM 1529 C CA . ALA A 1 187 ? 2.186 3.926 -16.902 1.00 96.31 187 ALA A CA 1
ATOM 1530 C C . ALA A 1 187 ? 2.055 2.440 -17.262 1.00 96.31 187 ALA A C 1
ATOM 1532 O O . ALA A 1 187 ? 2.993 1.842 -17.784 1.00 96.31 187 ALA A O 1
ATOM 1533 N N . SER A 1 188 ? 0.885 1.868 -16.992 1.00 97.19 188 SER A N 1
ATOM 1534 C CA . SER A 1 188 ? 0.546 0.482 -17.314 1.00 97.19 188 SER A CA 1
ATOM 1535 C C . SER A 1 188 ? -0.917 0.400 -17.789 1.00 97.19 188 SER A C 1
ATOM 1537 O O . SER A 1 188 ? -1.774 -0.167 -17.102 1.00 97.19 188 SER A O 1
ATOM 1539 N N . PRO A 1 189 ? -1.258 1.036 -18.934 1.00 97.88 189 PRO A N 1
ATOM 1540 C CA . PRO A 1 189 ? -2.632 1.104 -19.425 1.00 97.88 189 PRO A CA 1
ATOM 1541 C C . PRO A 1 189 ? -3.249 -0.283 -19.625 1.00 97.88 189 PRO A C 1
ATOM 1543 O O . PRO A 1 189 ? -2.644 -1.152 -20.243 1.00 97.88 189 PRO A O 1
ATOM 1546 N N . GLY A 1 190 ? -4.481 -0.482 -19.155 1.00 97.94 190 GLY A N 1
ATOM 1547 C CA . GLY A 1 190 ? -5.197 -1.750 -19.334 1.00 97.94 190 GLY A CA 1
ATOM 1548 C C . GLY A 1 190 ? -4.724 -2.901 -18.442 1.00 97.94 190 GLY A C 1
ATOM 1549 O O . GLY A 1 190 ? -5.248 -4.002 -18.582 1.00 97.94 190 GLY A O 1
ATOM 1550 N N . ASN A 1 191 ? -3.791 -2.666 -17.514 1.00 98.31 191 ASN A N 1
ATOM 1551 C CA . ASN A 1 191 ? -3.307 -3.683 -16.587 1.00 98.31 191 ASN A CA 1
ATOM 1552 C C . ASN A 1 191 ? -4.434 -4.200 -15.654 1.00 98.31 191 ASN A C 1
ATOM 1554 O O . ASN A 1 191 ? -4.917 -3.450 -14.796 1.00 98.31 191 ASN A O 1
ATOM 1558 N N . PRO A 1 192 ? -4.848 -5.479 -15.776 1.00 97.94 192 PRO A N 1
ATOM 1559 C CA . PRO A 1 192 ? -5.935 -6.046 -14.976 1.00 97.94 192 PRO A CA 1
ATOM 1560 C C . PRO A 1 192 ? -5.572 -6.226 -13.497 1.00 97.94 192 PRO A C 1
ATOM 1562 O O . PRO A 1 192 ? -6.463 -6.321 -12.654 1.00 97.94 192 PRO A O 1
ATOM 1565 N N . ASP A 1 193 ? -4.285 -6.272 -13.155 1.00 98.44 193 ASP A N 1
ATOM 1566 C CA . ASP A 1 193 ? -3.840 -6.403 -11.769 1.00 98.44 193 ASP A CA 1
ATOM 1567 C C . ASP A 1 193 ? -3.976 -5.075 -11.013 1.00 98.44 193 ASP A C 1
ATOM 1569 O O . ASP A 1 193 ? -4.396 -5.071 -9.855 1.00 98.44 193 ASP A O 1
ATOM 1573 N N . ILE A 1 194 ? -3.732 -3.942 -11.687 1.00 98.50 194 ILE A N 1
ATOM 1574 C CA . ILE A 1 194 ? -4.033 -2.610 -11.139 1.00 98.50 194 ILE A CA 1
ATOM 1575 C C . ILE A 1 194 ? -5.538 -2.463 -10.918 1.00 98.50 194 ILE A C 1
ATOM 1577 O O . ILE A 1 194 ? -5.945 -2.027 -9.844 1.00 98.50 194 ILE A O 1
ATOM 1581 N N . ALA A 1 195 ? -6.369 -2.875 -11.882 1.00 98.12 195 ALA A N 1
ATOM 1582 C CA . ALA A 1 195 ? -7.823 -2.859 -11.714 1.00 98.12 195 ALA A CA 1
ATOM 1583 C C . ALA A 1 195 ? -8.260 -3.678 -10.485 1.00 98.12 195 ALA A C 1
ATOM 1585 O O . ALA A 1 195 ? -8.999 -3.178 -9.636 1.00 98.12 195 ALA A O 1
ATOM 1586 N N . TRP A 1 196 ? -7.728 -4.898 -10.335 1.00 98.00 196 TRP A N 1
ATOM 1587 C CA . TRP A 1 196 ? -8.017 -5.772 -9.194 1.00 98.00 196 TRP A CA 1
ATOM 1588 C C . TRP A 1 196 ? -7.646 -5.129 -7.849 1.00 98.00 196 TRP A C 1
ATOM 1590 O O . TRP A 1 196 ? -8.415 -5.231 -6.887 1.00 98.00 196 TRP A O 1
ATOM 1600 N N . MET A 1 197 ? -6.499 -4.441 -7.783 1.00 98.44 197 MET A N 1
ATOM 1601 C CA . MET A 1 197 ? -6.076 -3.706 -6.588 1.00 98.44 197 MET A CA 1
ATOM 1602 C C . MET A 1 197 ? -6.943 -2.467 -6.335 1.00 98.44 197 MET A C 1
ATOM 1604 O O . MET A 1 197 ? -7.366 -2.256 -5.201 1.00 98.44 197 MET A O 1
ATOM 1608 N N . GLN A 1 198 ? -7.272 -1.671 -7.359 1.00 98.25 198 GLN A N 1
ATOM 1609 C CA . GLN A 1 198 ? -8.142 -0.491 -7.222 1.00 98.25 198 GLN A CA 1
ATOM 1610 C C . GLN A 1 198 ? -9.533 -0.867 -6.695 1.00 98.25 198 GLN A C 1
ATOM 1612 O O . GLN A 1 198 ? -10.090 -0.184 -5.832 1.00 98.25 198 GLN A O 1
ATOM 1617 N N . GLU A 1 199 ? -10.086 -1.995 -7.147 1.00 97.31 199 GLU A N 1
ATOM 1618 C CA . GLU A 1 199 ? -11.338 -2.546 -6.624 1.00 97.31 199 GLU A CA 1
ATOM 1619 C C . GLU A 1 199 ? -11.278 -2.858 -5.123 1.00 97.31 199 GLU A C 1
ATOM 1621 O O . GLU A 1 199 ? -12.317 -2.822 -4.459 1.00 97.31 199 GLU A O 1
ATOM 1626 N N . ARG A 1 200 ? -10.093 -3.128 -4.569 1.00 98.00 200 ARG A N 1
ATOM 1627 C CA . ARG A 1 200 ? -9.912 -3.587 -3.183 1.00 98.00 200 ARG A CA 1
ATOM 1628 C C . ARG A 1 200 ? -9.195 -2.588 -2.275 1.00 98.00 200 ARG A C 1
ATOM 1630 O O . ARG A 1 200 ? -9.132 -2.811 -1.072 1.00 98.00 200 ARG A O 1
ATOM 1637 N N . ALA A 1 201 ? -8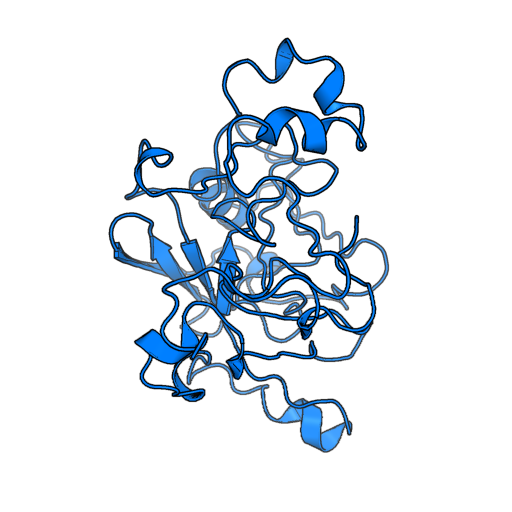.701 -1.476 -2.813 1.00 97.44 201 ALA A N 1
ATOM 1638 C CA . ALA A 1 201 ? -7.954 -0.483 -2.048 1.00 97.44 201 ALA A CA 1
ATOM 1639 C C . ALA A 1 201 ? -8.864 0.438 -1.227 1.00 97.44 201 ALA A C 1
ATOM 1641 O O . ALA A 1 201 ? -8.712 0.552 -0.013 1.00 97.44 201 ALA A O 1
ATOM 1642 N N . THR A 1 202 ? -9.805 1.119 -1.890 1.00 96.88 202 THR A N 1
ATOM 1643 C CA . THR A 1 202 ? -10.639 2.163 -1.274 1.00 96.88 202 THR A CA 1
ATOM 1644 C C . THR A 1 202 ? -11.867 2.513 -2.124 1.00 96.88 202 THR A C 1
ATOM 1646 O O . THR A 1 202 ? -12.080 1.958 -3.202 1.00 96.88 202 THR A O 1
ATOM 1649 N N . ARG A 1 203 ? -12.719 3.419 -1.633 1.00 95.12 203 ARG A N 1
ATOM 1650 C CA . ARG A 1 203 ? -13.858 4.014 -2.350 1.00 95.12 203 ARG A CA 1
ATOM 1651 C C . ARG A 1 203 ? -13.880 5.531 -2.170 1.00 95.12 203 ARG A C 1
ATOM 1653 O O . ARG A 1 203 ? -13.349 6.011 -1.164 1.00 95.12 203 ARG A O 1
ATOM 1660 N N . PRO A 1 204 ? -14.506 6.287 -3.093 1.00 92.00 204 PRO A N 1
ATOM 1661 C CA . PRO A 1 204 ? -14.681 7.723 -2.919 1.00 92.00 204 PRO A CA 1
ATOM 1662 C C . PRO A 1 204 ? -15.322 8.040 -1.569 1.00 92.00 204 PRO A C 1
ATOM 1664 O O . PRO A 1 204 ? -16.266 7.367 -1.149 1.00 92.00 204 PRO A O 1
ATOM 1667 N N . HIS A 1 205 ? -14.804 9.053 -0.887 1.00 87.25 205 HIS A N 1
ATOM 1668 C CA . HIS A 1 205 ? -15.399 9.554 0.339 1.00 87.25 205 HIS A CA 1
ATOM 1669 C C . HIS A 1 205 ? -16.730 10.241 0.016 1.00 87.25 205 HIS A C 1
ATOM 1671 O O . HIS A 1 205 ? -16.777 11.139 -0.815 1.00 87.25 205 HIS A O 1
ATOM 1677 N N . VAL A 1 206 ? -17.831 9.842 0.648 1.00 84.81 206 VAL A N 1
ATOM 1678 C CA . VAL A 1 206 ? -19.154 10.404 0.328 1.00 84.81 206 VAL A CA 1
ATOM 1679 C C . VAL A 1 206 ? -19.158 11.929 0.502 1.00 84.81 206 VAL A C 1
ATOM 1681 O O . VAL A 1 206 ? -18.805 12.434 1.563 1.00 84.81 206 VAL A O 1
ATOM 1684 N N . GLY A 1 207 ? -19.564 12.655 -0.544 1.00 80.81 207 GLY A N 1
ATOM 1685 C CA . GLY A 1 207 ? -19.623 14.119 -0.553 1.00 80.81 207 GLY A CA 1
ATOM 1686 C C . GLY A 1 207 ? -18.298 14.824 -0.852 1.00 80.81 207 GLY A C 1
ATOM 1687 O O . GLY A 1 207 ? -18.250 16.045 -0.755 1.00 80.81 207 GLY A O 1
ATOM 1688 N N . TRP A 1 208 ? -17.227 14.104 -1.217 1.00 78.62 208 TRP A N 1
ATOM 1689 C CA . TRP A 1 208 ? -15.925 14.702 -1.558 1.00 78.62 208 TRP A CA 1
ATOM 1690 C C . TRP A 1 208 ? -16.003 15.766 -2.668 1.00 78.62 208 TRP A C 1
ATOM 1692 O O . TRP A 1 208 ? -15.244 16.729 -2.664 1.00 78.62 208 TRP A O 1
ATOM 1702 N N . ASP A 1 209 ? -16.928 15.604 -3.608 1.00 79.50 209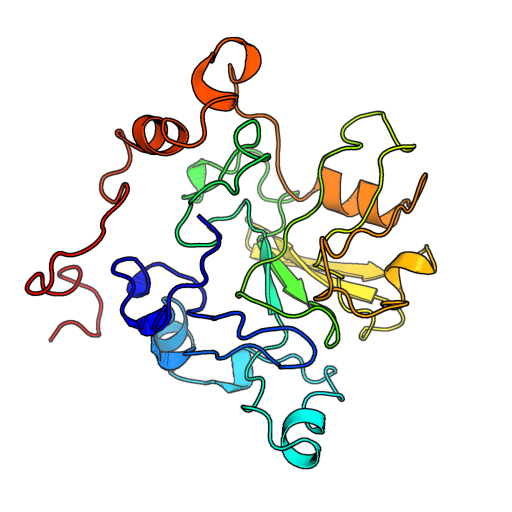 ASP A N 1
ATOM 1703 C CA . ASP A 1 209 ? -17.155 16.460 -4.773 1.00 79.50 209 ASP A CA 1
ATOM 1704 C C . ASP A 1 209 ? -17.733 17.835 -4.407 1.00 79.50 209 ASP A C 1
ATOM 1706 O O . ASP A 1 209 ? -17.563 18.806 -5.140 1.00 79.50 209 ASP A O 1
ATOM 1710 N N . GLN A 1 210 ? -18.369 17.938 -3.242 1.00 75.38 210 GLN A N 1
ATOM 1711 C CA . GLN A 1 210 ? -18.936 19.181 -2.710 1.00 75.38 210 GLN A CA 1
ATOM 1712 C C . GLN A 1 210 ? -17.929 19.956 -1.850 1.00 75.38 210 GLN A C 1
ATOM 1714 O O . GLN A 1 210 ? -18.227 21.027 -1.314 1.00 75.38 210 GLN A O 1
ATOM 1719 N N . LEU A 1 211 ? -16.725 19.408 -1.684 1.00 66.94 211 LEU A N 1
ATOM 1720 C CA . LEU A 1 211 ? -15.749 19.872 -0.720 1.00 66.94 211 LEU A CA 1
ATOM 1721 C C . LEU A 1 211 ? -14.593 20.593 -1.415 1.00 66.94 211 LEU A C 1
ATOM 1723 O O . LEU A 1 211 ? -13.604 19.996 -1.832 1.00 66.94 211 LEU A O 1
ATOM 1727 N N . ASN A 1 212 ? -14.665 21.927 -1.426 1.00 61.69 212 ASN A N 1
ATOM 1728 C CA . ASN A 1 212 ? -13.614 22.807 -1.963 1.00 61.69 212 ASN A CA 1
ATOM 1729 C C . ASN A 1 212 ? -12.226 22.579 -1.325 1.00 61.69 212 ASN A C 1
ATOM 1731 O O . ASN A 1 212 ? -11.206 22.992 -1.875 1.00 61.69 212 ASN A O 1
ATOM 1735 N N . TRP A 1 213 ? -12.172 21.928 -0.160 1.00 60.78 213 TRP A N 1
ATOM 1736 C CA . TRP A 1 213 ? -10.942 21.660 0.575 1.00 60.78 213 TRP A CA 1
ATOM 1737 C C . TRP A 1 213 ? -10.136 20.472 0.030 1.00 60.78 213 TRP A C 1
ATOM 1739 O O . TRP A 1 213 ? -8.946 20.399 0.331 1.00 60.78 213 TRP A O 1
ATOM 1749 N N . VAL A 1 214 ? -10.719 19.576 -0.782 1.00 57.75 214 VAL A N 1
ATOM 1750 C CA . VAL A 1 214 ? -9.996 18.443 -1.411 1.00 57.75 214 VAL A CA 1
ATOM 1751 C C . VAL A 1 214 ? -8.818 18.953 -2.254 1.00 57.75 214 VAL A C 1
ATOM 1753 O O . VAL A 1 214 ? -7.764 18.321 -2.322 1.00 57.75 214 VAL A O 1
ATOM 1756 N N . TYR A 1 215 ? -8.954 20.161 -2.805 1.00 58.75 215 TYR A N 1
ATOM 1757 C CA . TYR A 1 215 ? -7.925 20.854 -3.580 1.00 58.75 215 TYR A CA 1
ATOM 1758 C C . TYR A 1 215 ? -6.898 21.615 -2.727 1.00 58.75 215 TYR A C 1
ATOM 1760 O O . TYR A 1 215 ? -5.885 22.074 -3.258 1.00 58.75 215 TYR A O 1
ATOM 1768 N N . ASN A 1 216 ? -7.119 21.749 -1.413 1.00 58.84 216 ASN A N 1
ATOM 1769 C CA . ASN A 1 216 ? -6.226 22.460 -0.505 1.00 58.84 216 ASN A CA 1
ATOM 1770 C C . ASN A 1 216 ? -5.507 21.478 0.457 1.00 58.84 216 ASN A C 1
ATOM 1772 O O . ASN A 1 216 ? -6.122 20.825 1.305 1.00 58.84 216 ASN A O 1
ATOM 1776 N N . PRO A 1 217 ? -4.169 21.359 0.356 1.00 51.28 217 PRO A N 1
ATOM 1777 C CA . PRO A 1 217 ? -3.397 20.382 1.122 1.00 51.28 217 PRO A CA 1
ATOM 1778 C C . PRO A 1 217 ? -3.349 20.673 2.629 1.00 51.28 217 PRO A C 1
ATOM 1780 O O . PRO A 1 217 ? -3.101 19.754 3.404 1.00 51.28 217 PRO A O 1
ATOM 1783 N N . TYR A 1 218 ? -3.605 21.912 3.062 1.00 50.38 218 TYR A N 1
ATOM 1784 C CA . TYR A 1 218 ? -3.589 22.295 4.479 1.00 50.38 218 TYR A CA 1
ATOM 1785 C C . TYR A 1 218 ? -4.921 22.006 5.186 1.00 50.38 218 TYR A C 1
ATOM 1787 O O . TYR A 1 218 ? -4.974 21.903 6.410 1.00 50.38 218 TYR A O 1
ATOM 1795 N N . THR A 1 219 ? -6.007 21.832 4.429 1.00 46.94 219 THR A N 1
ATOM 1796 C CA . THR A 1 219 ? -7.366 21.645 4.960 1.00 46.94 219 THR A CA 1
ATOM 1797 C C . THR A 1 219 ? -7.799 20.184 5.082 1.00 46.94 219 THR A C 1
ATOM 1799 O O . THR A 1 219 ? -8.703 19.900 5.861 1.00 46.94 219 THR A O 1
ATOM 1802 N N . GLY A 1 220 ? -7.130 19.240 4.403 1.00 46.00 220 GLY A N 1
ATOM 1803 C CA . GLY A 1 220 ? -7.336 17.793 4.628 1.00 46.00 220 GLY A CA 1
ATOM 1804 C C . GLY A 1 220 ? -6.989 17.349 6.056 1.00 46.00 220 GLY A C 1
ATOM 1805 O O . GLY A 1 220 ? -7.456 16.321 6.542 1.00 46.00 220 GLY A O 1
ATOM 1806 N N . ALA A 1 221 ? -6.221 18.188 6.750 1.00 48.06 221 ALA A N 1
ATOM 1807 C CA . ALA A 1 221 ? -6.041 18.141 8.180 1.00 48.06 221 ALA A CA 1
ATOM 1808 C C . ALA A 1 221 ? -7.391 18.427 8.888 1.00 48.06 221 ALA A C 1
ATOM 1810 O O . ALA A 1 221 ? -7.933 17.551 9.544 1.00 48.06 221 ALA A O 1
ATOM 1811 N N . ILE A 1 222 ? -8.017 19.588 8.683 1.00 44.50 222 ILE A N 1
ATOM 1812 C CA . ILE A 1 222 ? -9.235 20.049 9.394 1.00 44.50 222 ILE A CA 1
ATOM 1813 C C . ILE A 1 222 ? -10.399 19.036 9.377 1.00 44.50 222 ILE A C 1
ATOM 1815 O O . ILE A 1 222 ? -11.191 18.975 10.316 1.00 44.50 222 ILE A O 1
ATOM 1819 N N . MET A 1 223 ? -10.500 18.230 8.326 1.00 44.28 223 MET A N 1
ATOM 1820 C CA . MET A 1 223 ? -11.556 17.242 8.118 1.00 44.28 223 MET A CA 1
ATOM 1821 C C . MET A 1 223 ? -11.527 16.051 9.095 1.00 44.28 223 MET A C 1
ATOM 1823 O O . MET A 1 223 ? -12.523 15.361 9.293 1.00 44.28 223 MET A O 1
ATOM 1827 N N . GLN A 1 224 ? -10.386 15.817 9.731 1.00 51.03 224 GLN A N 1
ATOM 1828 C CA . GLN A 1 224 ? -10.213 14.762 10.720 1.00 51.03 224 GLN A CA 1
ATOM 1829 C C . GLN A 1 224 ? -10.539 15.249 12.149 1.00 51.03 224 GLN A C 1
ATOM 1831 O O . GLN A 1 224 ? -10.500 14.443 13.066 1.00 51.03 224 GLN A O 1
ATOM 1836 N N . LYS A 1 225 ? -10.969 16.510 12.349 1.00 42.97 225 LYS A N 1
ATOM 1837 C CA . LYS A 1 225 ? -11.425 17.064 13.646 1.00 42.97 225 LYS A CA 1
ATOM 1838 C C . LYS A 1 225 ? -12.368 16.186 14.498 1.00 42.97 225 LYS A C 1
ATOM 1840 O O . LYS A 1 225 ? -12.274 16.311 15.715 1.00 42.97 225 LYS A O 1
ATOM 1845 N N . PRO A 1 226 ? -13.285 15.355 13.955 1.00 49.16 226 PRO A N 1
ATOM 1846 C CA . PRO A 1 226 ? -14.093 14.468 14.799 1.00 49.16 226 PRO A CA 1
ATOM 1847 C C . PRO A 1 226 ? -13.340 13.228 15.320 1.00 49.16 226 PRO A C 1
ATOM 1849 O O . PRO A 1 226 ? -13.880 12.520 16.165 1.00 49.16 226 PRO A O 1
ATOM 1852 N N . TRP A 1 227 ? -12.115 12.951 14.854 1.00 46.12 227 TRP A N 1
ATOM 1853 C CA . TRP A 1 227 ? -11.262 11.897 15.406 1.00 46.12 227 TRP A CA 1
ATOM 1854 C C . TRP A 1 227 ? -10.511 12.410 16.644 1.00 46.12 227 TRP A C 1
ATOM 1856 O O . TRP A 1 227 ? -9.794 13.404 16.530 1.00 46.12 227 TRP A O 1
ATOM 1866 N N . PRO A 1 228 ? -10.603 11.732 17.807 1.00 50.78 228 PRO A N 1
ATOM 1867 C CA . PRO A 1 228 ? -9.981 12.203 19.053 1.00 50.78 228 PRO A CA 1
ATOM 1868 C C . PRO A 1 228 ? -8.460 12.386 18.966 1.00 50.78 228 PRO A C 1
ATOM 1870 O O . PRO A 1 228 ? -7.885 13.169 19.711 1.00 50.78 228 PRO A O 1
ATOM 1873 N N . TRP A 1 229 ? -7.821 11.674 18.037 1.00 49.88 229 TRP A N 1
ATOM 1874 C CA . TRP A 1 229 ? -6.367 11.612 17.855 1.00 49.88 229 TRP A CA 1
ATOM 1875 C C . TRP A 1 229 ? -5.891 12.395 16.629 1.00 49.88 229 TRP A C 1
ATOM 1877 O O . TRP A 1 229 ? -4.790 12.186 16.117 1.00 49.88 229 TRP A O 1
ATOM 1887 N N . TRP A 1 230 ? -6.751 13.276 16.116 1.00 40.91 230 TRP A N 1
ATOM 1888 C CA . TRP A 1 230 ? -6.469 14.038 14.920 1.00 40.91 230 TRP A CA 1
ATOM 1889 C C . TRP A 1 230 ? -5.229 14.914 15.072 1.00 40.91 230 TRP A C 1
ATOM 1891 O O . TRP A 1 230 ? -5.206 15.822 15.898 1.00 40.91 230 TRP A O 1
ATOM 1901 N N . GLY A 1 231 ? -4.219 14.677 14.229 1.00 42.72 231 GLY A N 1
ATOM 1902 C CA . GLY A 1 231 ? -3.026 15.521 14.206 1.00 42.72 231 GLY A CA 1
ATOM 1903 C C . GLY A 1 231 ? -2.359 15.650 15.549 1.00 42.72 231 GLY A C 1
ATOM 1904 O O . GLY A 1 231 ? -1.774 16.697 15.816 1.00 42.72 231 GLY A O 1
ATOM 1905 N N . TYR A 1 232 ? -2.431 14.594 16.361 1.00 41.81 232 TYR A N 1
ATOM 1906 C CA . TYR A 1 232 ? -1.656 14.517 17.576 1.00 41.81 232 TYR A CA 1
ATOM 1907 C C . TYR A 1 232 ? -0.187 14.425 17.191 1.00 41.81 232 TYR A C 1
ATOM 1909 O O . TYR A 1 232 ? 0.365 13.344 17.037 1.00 41.81 232 TYR A O 1
ATOM 1917 N N . TRP A 1 233 ? 0.406 15.593 16.973 1.00 42.75 233 TRP A N 1
ATOM 1918 C CA . TRP A 1 233 ? 1.821 15.850 17.048 1.00 42.75 233 TRP A CA 1
ATOM 1919 C C . TRP A 1 233 ? 2.090 16.247 18.508 1.00 42.75 233 TRP A C 1
ATOM 1921 O O . TRP A 1 233 ? 1.972 17.421 18.846 1.00 42.75 233 TRP A O 1
ATOM 1931 N N . ARG A 1 234 ? 2.365 15.270 19.385 1.00 40.94 234 ARG A N 1
ATOM 1932 C CA . ARG A 1 234 ? 2.936 15.448 20.733 1.00 40.94 234 ARG A CA 1
ATOM 1933 C C . ARG A 1 234 ? 3.894 16.624 20.716 1.00 40.94 234 ARG A C 1
ATOM 1935 O O . ARG A 1 234 ? 4.851 16.664 19.937 1.00 40.94 234 ARG A O 1
ATOM 1942 N N . MET A 1 235 ? 3.660 17.542 21.636 1.00 34.19 235 MET A N 1
ATOM 1943 C CA . MET A 1 235 ? 4.684 18.502 22.010 1.00 34.19 235 MET A CA 1
ATOM 1944 C C . MET A 1 235 ? 5.819 17.736 22.724 1.00 34.19 235 MET A C 1
ATOM 1946 O O . MET A 1 235 ? 5.549 16.674 23.290 1.00 34.19 235 MET A O 1
ATOM 1950 N N . PRO A 1 236 ? 7.072 18.233 22.742 1.00 30.77 236 PRO A N 1
ATOM 1951 C CA . PRO A 1 236 ? 8.238 17.559 23.345 1.00 30.77 236 PRO A CA 1
ATOM 1952 C C . PRO A 1 236 ? 8.184 17.190 24.851 1.00 30.77 236 PRO A C 1
ATOM 1954 O O . PRO A 1 236 ? 9.225 17.001 25.470 1.00 30.77 236 PRO A O 1
ATOM 1957 N N . SER A 1 237 ? 7.009 17.075 25.469 1.00 35.84 237 SER A N 1
ATOM 1958 C CA . SER A 1 237 ? 6.805 16.763 26.888 1.00 35.84 237 SER A CA 1
ATOM 1959 C C . SER A 1 237 ? 5.559 15.913 27.178 1.00 35.84 237 SER A C 1
ATOM 1961 O O . SER A 1 237 ? 5.237 15.692 28.343 1.00 35.84 237 SER A O 1
ATOM 1963 N N . GLU A 1 238 ? 4.820 15.475 26.158 1.00 36.31 238 GLU A N 1
ATOM 1964 C CA . GLU A 1 238 ? 3.572 14.728 26.343 1.00 36.31 238 GLU A CA 1
ATOM 1965 C C . GLU A 1 238 ? 3.861 13.217 26.389 1.00 36.31 238 GLU A C 1
ATOM 1967 O O . GLU A 1 238 ? 4.431 12.653 25.448 1.00 36.31 238 GLU A O 1
ATOM 1972 N N . GLN A 1 239 ? 3.530 12.562 27.509 1.00 40.91 239 GLN A N 1
ATOM 1973 C CA . GLN A 1 239 ? 3.702 11.115 27.662 1.00 40.91 239 GLN A CA 1
ATOM 1974 C C . GLN A 1 239 ? 2.670 10.330 26.833 1.00 40.91 239 GLN A C 1
ATOM 1976 O O . GLN A 1 239 ? 1.671 10.865 26.355 1.00 40.91 239 GLN A O 1
ATOM 1981 N N . THR A 1 240 ? 3.007 9.067 26.594 1.00 47.25 240 THR A N 1
ATOM 1982 C CA . THR A 1 240 ? 2.295 8.063 25.795 1.00 47.25 240 THR A CA 1
ATOM 1983 C C . THR A 1 240 ? 0.816 7.902 26.176 1.00 47.25 240 THR A C 1
ATOM 1985 O O . THR A 1 240 ? 0.398 8.277 27.269 1.00 47.25 240 THR A O 1
ATOM 1988 N N . ILE A 1 241 ? 0.011 7.354 25.252 1.00 46.62 241 ILE A N 1
ATOM 1989 C CA . ILE A 1 241 ? -1.423 7.091 25.468 1.00 46.62 241 ILE A CA 1
ATOM 1990 C C . ILE A 1 241 ? -1.584 6.265 26.755 1.00 46.62 241 ILE A C 1
ATOM 1992 O O . ILE A 1 241 ? -1.111 5.128 26.784 1.00 46.62 241 ILE A O 1
ATOM 1996 N N . PRO A 1 242 ? -2.260 6.782 27.798 1.00 40.00 242 PRO A N 1
ATOM 1997 C CA . PRO A 1 242 ? -2.477 6.023 29.021 1.00 40.00 242 PRO A CA 1
ATOM 1998 C C . PRO A 1 242 ? -3.214 4.717 28.703 1.00 40.00 242 PRO A C 1
ATOM 2000 O O . PRO A 1 242 ? -4.321 4.748 28.161 1.00 40.00 242 PRO A O 1
ATOM 2003 N N . GLY A 1 243 ? -2.600 3.575 29.026 1.00 42.31 243 GLY A N 1
ATOM 2004 C CA . GLY A 1 243 ? -3.203 2.249 28.851 1.00 42.31 243 GLY A CA 1
ATOM 2005 C C . GLY A 1 243 ? -2.686 1.428 27.667 1.00 42.31 243 GLY A C 1
ATOM 2006 O O . GLY A 1 243 ? -3.204 0.335 27.434 1.00 42.31 243 GLY A O 1
ATOM 2007 N N . LEU A 1 244 ? -1.666 1.893 26.937 1.00 42.69 244 LEU A N 1
ATOM 2008 C CA . LEU A 1 244 ? -0.856 0.980 26.127 1.00 42.69 244 LEU A CA 1
ATOM 2009 C C . LEU A 1 244 ? 0.125 0.231 27.053 1.00 42.69 244 LEU A C 1
ATOM 2011 O O . LEU A 1 244 ? 0.685 0.838 27.960 1.00 42.69 244 LEU A O 1
ATOM 2015 N N . PRO A 1 245 ? 0.383 -1.071 26.844 1.00 43.00 245 PRO A N 1
ATOM 2016 C CA . PRO A 1 245 ? 1.184 -1.899 27.760 1.00 43.00 245 PRO A CA 1
ATOM 2017 C C . PRO A 1 245 ? 2.669 -1.495 27.881 1.00 43.00 245 PRO A C 1
ATOM 2019 O O . PRO A 1 245 ? 3.432 -2.151 28.580 1.00 43.00 245 PRO A O 1
ATOM 2022 N N . TRP A 1 246 ? 3.083 -0.421 27.208 1.00 45.81 246 TRP A N 1
ATOM 2023 C CA . TRP A 1 246 ? 4.449 0.106 27.163 1.00 45.81 246 TRP A CA 1
ATOM 2024 C C . TRP A 1 246 ? 4.591 1.481 27.823 1.00 45.81 246 TRP A C 1
ATOM 2026 O O . TRP A 1 246 ? 5.584 2.172 27.605 1.00 45.81 246 TRP A O 1
ATOM 2036 N N . THR A 1 247 ? 3.563 1.925 28.547 1.00 41.75 247 THR A N 1
ATOM 2037 C CA . THR A 1 247 ? 3.482 3.272 29.132 1.00 41.75 247 THR A CA 1
ATOM 2038 C C . THR A 1 247 ? 3.634 3.276 30.649 1.00 41.75 247 THR A C 1
ATOM 2040 O O . THR A 1 247 ? 3.223 4.243 31.285 1.00 41.75 247 THR A O 1
ATOM 2043 N N . GLU A 1 248 ? 4.191 2.205 31.214 1.00 36.69 248 GLU A N 1
ATOM 2044 C CA . GLU A 1 248 ? 4.593 2.111 32.625 1.00 36.69 248 GLU A CA 1
ATOM 2045 C C . GLU A 1 248 ? 6.109 2.259 32.783 1.00 36.69 248 GLU A C 1
ATOM 2047 O O . GLU A 1 248 ? 6.855 1.650 31.980 1.00 36.69 248 GLU A O 1
#

Secondary structure (DSSP, 8-state):
--S-STTGGG-TTGGGSS-EEE---TTS--EEEGGGSTTTTTTTT-GGGGS-TT-GGGGHHHHHTPPPP--SEEEETTTTHHHHPPPTT-TTB----SGGG-SSGGG-EEEEEB-TTT--SSEE----TTTTT-GGG-EE-S--B--BTTTEEEEEETTS-EEEEEP-SHHHH---S-TTSTT--EE-TT-HHHHHHHHHH--BPTTGGG-GGGG-TTHHHHTTTTSTTTT----TTPPPPTTSTT--

Foldseek 3Di:
DPPADPPLVLFQCLLVAQWSWAFPFFPAAIDTPRQSGVCCVVVVNDLPVQADPLQPCQCVCVVVVHPRRRHFKAFQCLACNPNQAADQVRLQWHRRNDLVSCPPFVQAWTMKGWAPLLHGRRHAYLDLQCPPPRLQQHKDWSTAGELRPVCWMKTATSVGDIDIDHADDPVRSDDPDRNRPDRSIDGDRPGVVSNSCSRHRTDGDPCSVVDPCSNPPVCSQVVCVVPPCRPPRDDPPDADDPPDPPRD

Sequence (248 aa):
LYGGGDNLKYEPTVDASWCASQYIGPNKPPKDWIEVSALYYYLSNNMGVFRCPEDKHFGEAKEKGWPDRMRSYSINLYAGGWSGWPLRGDQMWTIYRQQSDFRDPANRFVLLDMDDESINAGNFRVDMSGWSNNSKAYQFRQDWPASWHNNGCTFSFADGHAERKRWQHDDTLRVGFNPHEGEGIKASPGNPDIAWMQERATRPHVGWDQLNWVYNPYTGAIMQKPWPWWGYWRMPSEQTIPGLPWTE

Radius of gyration: 17.75 Å; chains: 1; bounding box: 46×41×52 Å